Protein AF-0000000077111422 (afdb_homodimer)

Sequence (226 aa):
MAIEGDAATVPLSAGLRLNGLNHIAELRAKVFGLNIDSELDRFISDMRDQRDINHEQNKRALAAIFFMAKIPAERHSVNVSELTTDEKRELIKAMNHFRTVVSLFPNRLAMPNMAIEGDAATVPLSAGLRLNGLNHIAELRAKVFGLNIDSELDRFISDMRDQRDINHEQNKRALAAIFFMAKIPAERHSVNVSELTTDEKRELIKAMNHFRTVVSLFPNRLAMPN

Organism: Salmonella typhi (NCBI:txid90370)

pLDDT: mean 90.01, std 17.63, range [22.75, 98.62]

Structure (mmCIF, N/CA/C/O backbone):
data_AF-0000000077111422-model_v1
#
loop_
_entity.id
_entity.type
_entity.pdbx_description
1 polymer 'DUF5347 domain-containing protein'
#
loop_
_atom_site.group_PDB
_atom_site.id
_atom_site.type_symbol
_atom_site.label_atom_id
_atom_site.label_alt_id
_atom_site.label_comp_id
_atom_site.label_asym_id
_atom_site.label_entity_id
_atom_site.label_seq_id
_atom_site.pdbx_PDB_ins_code
_atom_site.Cartn_x
_atom_site.Cartn_y
_atom_site.Cartn_z
_atom_site.occupancy
_atom_site.B_iso_or_equiv
_atom_site.auth_seq_id
_atom_site.auth_comp_id
_atom_site.auth_asym_id
_atom_site.auth_atom_id
_atom_site.pdbx_PDB_model_num
ATOM 1 N N . MET A 1 1 ? -33.094 -18.297 29.812 1 22.83 1 MET A N 1
ATOM 2 C CA . MET A 1 1 ? -32.469 -18.531 28.516 1 22.83 1 MET A CA 1
ATOM 3 C C . MET A 1 1 ? -31.828 -17.266 27.969 1 22.83 1 MET A C 1
ATOM 5 O O . MET A 1 1 ? -32.531 -16.312 27.609 1 22.83 1 MET A O 1
ATOM 9 N N . ALA A 1 2 ? -30.672 -16.766 28.469 1 35.34 2 ALA A N 1
ATOM 10 C CA . ALA A 1 2 ? -29.969 -15.539 28.109 1 35.34 2 ALA A CA 1
ATOM 11 C C . ALA A 1 2 ? -29.656 -15.5 26.609 1 35.34 2 ALA A C 1
ATOM 13 O O . ALA A 1 2 ? -29.297 -16.516 26.016 1 35.34 2 ALA A O 1
ATOM 14 N N . ILE A 1 3 ? -30.312 -14.68 25.703 1 33.47 3 ILE A N 1
ATOM 15 C CA . ILE A 1 3 ? -30.109 -14.461 24.266 1 33.47 3 ILE A CA 1
ATOM 16 C C . ILE A 1 3 ? -28.641 -14.219 23.984 1 33.47 3 ILE A C 1
ATOM 18 O O . ILE A 1 3 ? -28.047 -13.258 24.484 1 33.47 3 ILE A O 1
ATOM 22 N N . GLU A 1 4 ? -27.781 -15.125 24.109 1 33.66 4 GLU A N 1
ATOM 23 C CA . GLU A 1 4 ? -26.406 -15.023 23.656 1 33.66 4 GLU A CA 1
ATOM 24 C C . GLU A 1 4 ? -26.328 -14.5 22.219 1 33.66 4 GLU A C 1
ATOM 26 O O . GLU A 1 4 ? -26.578 -15.25 21.266 1 33.66 4 GLU A O 1
ATOM 31 N N . GLY A 1 5 ? -26.906 -13.344 21.922 1 35.06 5 GLY A N 1
ATOM 32 C CA . GLY A 1 5 ? -26.672 -12.766 20.609 1 35.06 5 GLY A CA 1
ATOM 33 C C . GLY A 1 5 ? -25.219 -12.773 20.219 1 35.06 5 GLY A C 1
ATOM 34 O O . GLY A 1 5 ? -24.391 -12.125 20.859 1 35.06 5 GLY A O 1
ATOM 35 N N . ASP A 1 6 ? -24.656 -13.797 19.859 1 34.31 6 ASP A N 1
ATOM 36 C CA . ASP A 1 6 ? -23.344 -13.805 19.25 1 34.31 6 ASP A CA 1
ATOM 37 C C . ASP A 1 6 ? -23.188 -12.672 18.234 1 34.31 6 ASP A C 1
ATOM 39 O O . ASP A 1 6 ? -23.797 -12.711 17.156 1 34.31 6 ASP A O 1
ATOM 43 N N . ALA A 1 7 ? -23.328 -11.414 18.625 1 37.34 7 ALA A N 1
ATOM 44 C CA . ALA A 1 7 ? -23.016 -10.352 17.672 1 37.34 7 ALA A CA 1
ATOM 45 C C . ALA A 1 7 ? -21.781 -10.703 16.844 1 37.34 7 ALA A C 1
ATOM 47 O O . ALA A 1 7 ? -20.656 -10.719 17.375 1 37.34 7 ALA A O 1
ATOM 48 N N . ALA A 1 8 ? -21.812 -11.688 15.914 1 41.41 8 ALA A N 1
ATOM 49 C CA . ALA A 1 8 ? -20.781 -11.914 14.898 1 41.41 8 ALA A CA 1
ATOM 50 C C . ALA A 1 8 ? -20.219 -10.586 14.391 1 41.41 8 ALA A C 1
ATOM 52 O O . ALA A 1 8 ? -20.938 -9.773 13.82 1 41.41 8 ALA A O 1
ATOM 53 N N . THR A 1 9 ? -19.422 -9.836 14.984 1 43.75 9 THR A N 1
ATOM 54 C CA . THR A 1 9 ? -18.734 -8.664 14.445 1 43.75 9 THR A CA 1
ATOM 55 C C . THR A 1 9 ? -18.391 -8.867 12.977 1 43.75 9 THR A C 1
ATOM 57 O O . THR A 1 9 ? -17.531 -9.695 12.641 1 43.75 9 THR A O 1
ATOM 60 N N . VAL A 1 10 ? -19.328 -8.977 12.164 1 47.94 10 VAL A N 1
ATOM 61 C CA . VAL A 1 10 ? -19.094 -9.039 10.727 1 47.94 10 VAL A CA 1
ATOM 62 C C . VAL A 1 10 ? -18.016 -8.031 10.336 1 47.94 10 VAL A C 1
ATOM 64 O O . VAL A 1 10 ? -18.156 -6.828 10.586 1 47.94 10 VAL A O 1
ATOM 67 N N . PRO A 1 11 ? -16.812 -8.578 10.07 1 56.09 11 PRO A N 1
ATOM 68 C CA . PRO A 1 11 ? -15.766 -7.645 9.656 1 56.09 11 PRO A CA 1
ATOM 69 C C . PRO A 1 11 ? -16.25 -6.641 8.609 1 56.09 11 PRO A C 1
ATOM 71 O O . PRO A 1 11 ? -17 -7.004 7.703 1 56.09 11 PRO A O 1
ATOM 74 N N . LEU A 1 12 ? -16.297 -5.348 8.961 1 69.69 12 LEU A N 1
ATOM 75 C CA . LEU A 1 12 ? -16.641 -4.293 8.008 1 69.69 12 LEU A CA 1
ATOM 76 C C . LEU A 1 12 ? -15.922 -4.508 6.68 1 69.69 12 LEU A C 1
ATOM 78 O O . LEU A 1 12 ? -14.766 -4.93 6.656 1 69.69 12 LEU A O 1
ATOM 82 N N . SER A 1 13 ? -16.703 -4.426 5.652 1 87.12 13 SER A N 1
ATOM 83 C CA . SER A 1 13 ? -16.109 -4.508 4.328 1 87.12 13 SER A CA 1
ATOM 84 C C . SER A 1 13 ? -14.953 -3.518 4.188 1 87.12 13 SER A C 1
ATOM 86 O O . SER A 1 13 ? -14.844 -2.566 4.965 1 87.12 13 SER A O 1
ATOM 88 N N . ALA A 1 14 ? -14.023 -3.828 3.373 1 88.25 14 ALA A N 1
ATOM 89 C CA . ALA A 1 14 ? -12.875 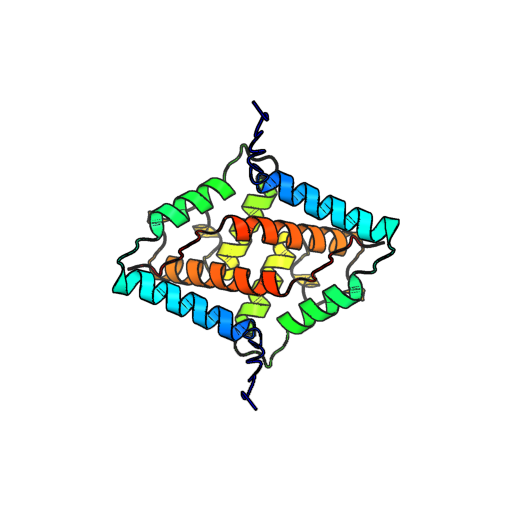-2.965 3.123 1 88.25 14 ALA A CA 1
ATOM 90 C C . ALA A 1 14 ? -13.312 -1.537 2.811 1 88.25 14 ALA A C 1
ATOM 92 O O . ALA A 1 14 ? -12.688 -0.576 3.262 1 88.25 14 ALA A O 1
ATOM 93 N N . GLY A 1 15 ? -14.422 -1.366 2.062 1 89.44 15 GLY A N 1
ATOM 94 C CA . GLY A 1 15 ? -14.945 -0.047 1.744 1 89.44 15 GLY A CA 1
ATOM 95 C C . GLY A 1 15 ? -15.445 0.704 2.963 1 89.44 15 GLY A C 1
ATOM 96 O O . GLY A 1 15 ? -15.211 1.907 3.096 1 89.44 15 GLY A O 1
ATOM 97 N N . LEU A 1 16 ? -16.188 0.053 3.852 1 92.19 16 LEU A N 1
ATOM 98 C CA . LEU A 1 16 ? -16.688 0.667 5.074 1 92.19 16 LEU A CA 1
ATOM 99 C C . LEU A 1 16 ? -15.547 1.045 6.008 1 92.19 16 LEU A C 1
ATOM 101 O O . LEU A 1 16 ? -15.578 2.105 6.637 1 92.19 16 LEU A O 1
ATOM 105 N N . ARG A 1 17 ? -14.586 0.209 6.062 1 94.5 17 ARG A N 1
ATOM 106 C CA . ARG A 1 17 ? -13.414 0.516 6.875 1 94.5 17 ARG A CA 1
ATOM 107 C C . ARG A 1 17 ? -12.703 1.766 6.367 1 94.5 17 ARG A C 1
ATOM 109 O O . ARG A 1 17 ? -12.281 2.613 7.156 1 94.5 17 ARG A O 1
ATOM 116 N N . LEU A 1 18 ? -12.562 1.875 5.031 1 96.25 18 LEU A N 1
ATOM 117 C CA . LEU A 1 18 ? -11.93 3.047 4.438 1 96.25 18 LEU A CA 1
ATOM 118 C C . LEU A 1 18 ? -12.672 4.32 4.82 1 96.25 18 LEU A C 1
ATOM 120 O O . LEU A 1 18 ? -12.055 5.301 5.242 1 96.25 18 LEU A O 1
ATOM 124 N N . ASN A 1 19 ? -14.008 4.305 4.652 1 95.31 19 ASN A N 1
ATOM 125 C CA . ASN A 1 19 ? -14.812 5.461 5.039 1 95.31 19 ASN A CA 1
ATOM 126 C C . ASN A 1 19 ? -14.625 5.801 6.516 1 95.31 19 ASN A C 1
ATOM 128 O O . ASN A 1 19 ? -14.531 6.973 6.883 1 95.31 19 ASN A O 1
ATOM 132 N N . GLY A 1 20 ? -14.648 4.781 7.262 1 96.75 20 GLY A N 1
ATOM 133 C CA . GLY A 1 20 ? -14.422 4.973 8.688 1 96.75 20 GLY A CA 1
ATOM 134 C C . GLY A 1 20 ? -13.078 5.602 8.992 1 96.75 20 GLY A C 1
ATOM 135 O O . GLY A 1 20 ? -12.992 6.539 9.789 1 96.75 20 GLY A O 1
ATOM 136 N N . LEU A 1 21 ? -12.016 5.184 8.391 1 97.38 21 LEU A N 1
ATOM 137 C CA . LEU A 1 21 ? -10.672 5.695 8.617 1 97.38 21 LEU A CA 1
ATOM 138 C C . LEU A 1 21 ? -10.57 7.164 8.211 1 97.38 21 LEU A C 1
ATOM 140 O O . LEU A 1 21 ? -9.977 7.973 8.93 1 97.38 21 LEU A O 1
ATOM 144 N N . ASN A 1 22 ? -11.156 7.457 7.086 1 97.12 22 ASN A N 1
ATOM 145 C CA . ASN A 1 22 ? -11.148 8.844 6.645 1 97.12 22 ASN A CA 1
ATOM 146 C C . ASN A 1 22 ? -11.953 9.734 7.586 1 97.12 22 ASN A C 1
ATOM 148 O O . ASN A 1 22 ? -11.555 10.867 7.867 1 97.12 22 ASN A O 1
ATOM 152 N N . HIS A 1 23 ? -13.102 9.234 8.047 1 97.44 23 HIS A N 1
ATOM 153 C CA . HIS A 1 23 ? -13.906 9.992 9 1 97.44 23 HIS A CA 1
ATOM 154 C C . HIS A 1 23 ? -13.156 10.211 10.312 1 97.44 23 HIS A C 1
ATOM 156 O O . HIS A 1 23 ? -13.18 11.312 10.867 1 97.44 23 HIS A O 1
ATOM 162 N N . ILE A 1 24 ? -12.477 9.219 10.82 1 97.56 24 ILE A N 1
ATOM 163 C CA . ILE A 1 24 ? -11.672 9.336 12.039 1 97.56 24 ILE A CA 1
ATOM 164 C C . ILE A 1 24 ? -10.57 10.375 11.828 1 97.56 24 ILE A C 1
ATOM 166 O O . ILE A 1 24 ? -10.312 11.195 12.711 1 97.56 24 ILE A O 1
ATOM 170 N N . ALA A 1 25 ? -9.938 10.367 10.711 1 97.69 25 ALA A N 1
ATOM 171 C CA . ALA A 1 25 ? -8.906 11.352 10.414 1 97.69 25 ALA A CA 1
ATOM 172 C C . ALA A 1 25 ? -9.469 12.766 10.453 1 97.69 25 ALA A C 1
ATOM 174 O O . ALA A 1 25 ? -8.805 13.695 10.922 1 97.69 25 ALA A O 1
ATOM 175 N N . GLU A 1 26 ? -10.695 12.945 9.945 1 96.94 26 GLU A N 1
ATOM 176 C CA . GLU A 1 26 ? -11.359 14.242 9.992 1 96.94 26 GLU A CA 1
ATOM 177 C C . GLU A 1 26 ? -11.617 14.672 11.438 1 96.94 26 GLU A C 1
ATOM 179 O O . GLU A 1 26 ? -11.359 15.82 11.805 1 96.94 26 GLU A O 1
ATOM 184 N N . LEU A 1 27 ? -12.125 13.758 12.25 1 96.25 27 LEU A N 1
ATOM 185 C CA . LEU A 1 27 ? -12.438 14.062 13.641 1 96.25 27 LEU A CA 1
ATOM 186 C C . LEU A 1 27 ? -11.172 14.414 14.414 1 96.25 27 LEU A C 1
ATOM 188 O O . LEU A 1 27 ? -11.172 15.344 15.227 1 96.25 27 LEU A O 1
ATOM 192 N N . ARG A 1 28 ? -10.141 13.648 14.148 1 96.19 28 ARG A N 1
ATOM 193 C CA . ARG A 1 28 ? -8.875 13.914 14.828 1 96.19 28 ARG A CA 1
ATOM 194 C C . ARG A 1 28 ? -8.391 15.336 14.57 1 96.19 28 ARG A C 1
ATOM 196 O O . ARG A 1 28 ? -7.879 16 15.469 1 96.19 28 ARG A O 1
ATOM 203 N N . ALA A 1 29 ? -8.492 15.758 13.336 1 94.88 29 ALA A N 1
ATOM 204 C CA . ALA A 1 29 ? -8.102 17.125 12.977 1 94.88 29 ALA A CA 1
ATOM 205 C C . ALA A 1 29 ? -9.039 18.141 13.609 1 94.88 29 ALA A C 1
ATOM 207 O O . ALA A 1 29 ? -8.586 19.094 14.258 1 94.88 29 ALA A O 1
ATOM 208 N N . LYS A 1 30 ? -10.328 17.969 13.484 1 94.19 30 LYS A N 1
ATOM 209 C CA . LYS A 1 30 ? -11.328 18.969 13.852 1 94.19 30 LYS A CA 1
ATOM 210 C C . LYS A 1 30 ? -11.508 19.047 15.359 1 94.19 30 LYS A C 1
ATOM 212 O O . LYS A 1 30 ? -11.648 20.125 15.922 1 94.19 30 LYS A O 1
ATOM 217 N N . VAL A 1 31 ? -11.492 17.938 15.984 1 93.62 31 VAL A N 1
ATOM 218 C CA . VAL A 1 31 ? -11.867 17.875 17.391 1 93.62 31 VAL A CA 1
ATOM 219 C C . VAL A 1 31 ? -10.617 17.906 18.266 1 93.62 31 VAL A C 1
ATOM 221 O O . VAL A 1 31 ? -10.602 18.578 19.312 1 93.62 31 VAL A O 1
ATOM 224 N N . PHE A 1 32 ? -9.516 17.281 17.828 1 91.62 32 PHE A N 1
ATOM 225 C CA . PHE A 1 32 ? -8.328 17.188 18.672 1 91.62 32 PHE A CA 1
ATOM 226 C C . PHE A 1 32 ? -7.242 18.141 18.172 1 91.62 32 PHE A C 1
ATOM 228 O O . PHE A 1 32 ? -6.207 18.312 18.828 1 91.62 32 PHE A O 1
ATOM 235 N N . GLY A 1 33 ? -7.398 18.75 17.078 1 88.19 33 GLY A N 1
ATOM 236 C CA . GLY A 1 33 ? -6.441 19.703 16.547 1 88.19 33 GLY A CA 1
ATOM 237 C C . GLY A 1 33 ? -5.105 19.078 16.188 1 88.19 33 GLY A C 1
ATOM 238 O O . GLY A 1 33 ? -4.059 19.719 16.312 1 88.19 33 GLY A O 1
ATOM 239 N N . LEU A 1 34 ? -5.137 17.859 15.781 1 89.12 34 LEU A N 1
ATOM 240 C CA . LEU A 1 34 ? -3.898 17.156 15.453 1 89.12 34 LEU A CA 1
ATOM 241 C C . LEU A 1 34 ? -3.346 17.641 14.117 1 89.12 34 LEU A C 1
ATOM 243 O O . LEU A 1 34 ? -4.086 17.734 13.133 1 89.12 34 LEU A O 1
ATOM 247 N N . ASN A 1 35 ? -2.074 18.016 14.18 1 91.19 35 ASN A N 1
ATOM 248 C CA . ASN A 1 35 ? -1.36 18.359 12.953 1 91.19 35 ASN A CA 1
ATOM 249 C C . ASN A 1 35 ? -0.538 17.188 12.438 1 91.19 35 ASN A C 1
ATOM 251 O O . ASN A 1 35 ? 0.381 16.719 13.117 1 91.19 35 ASN A O 1
ATOM 255 N N . ILE A 1 36 ? -0.833 16.812 11.258 1 94.69 36 ILE A N 1
ATOM 256 C CA . ILE A 1 36 ? -0.303 15.555 10.727 1 94.69 36 ILE A CA 1
ATOM 257 C C . ILE A 1 36 ? 1.057 15.805 10.078 1 94.69 36 ILE A C 1
ATOM 259 O O . ILE A 1 36 ? 1.789 14.859 9.773 1 94.69 36 ILE A O 1
ATOM 263 N N . ASP A 1 37 ? 1.535 17.047 9.906 1 95.31 37 ASP A N 1
ATOM 264 C CA . ASP A 1 37 ? 2.678 17.375 9.062 1 95.31 37 ASP A CA 1
ATOM 265 C C . ASP A 1 37 ? 3.949 16.688 9.57 1 95.31 37 ASP A C 1
ATOM 267 O O . ASP A 1 37 ? 4.715 16.141 8.781 1 95.31 37 ASP A O 1
ATOM 271 N N . SER A 1 38 ? 4.125 16.781 10.859 1 95.31 38 SER A N 1
ATOM 272 C CA . SER A 1 38 ? 5.352 16.219 11.414 1 95.31 38 SER A CA 1
ATOM 273 C C . SER A 1 38 ? 5.402 14.703 11.211 1 95.31 38 SER A C 1
ATOM 275 O O . SER A 1 38 ? 6.461 14.148 10.914 1 95.31 38 SER A O 1
ATOM 277 N N . GLU A 1 39 ? 4.281 14.055 11.359 1 95.88 39 GLU A N 1
ATOM 278 C CA . GLU A 1 39 ? 4.223 12.609 11.164 1 95.88 39 GLU A CA 1
ATOM 279 C C . GLU A 1 39 ? 4.43 12.234 9.703 1 95.88 39 GLU A C 1
ATOM 281 O O . GLU A 1 39 ? 5.109 11.258 9.391 1 95.88 39 GLU A O 1
ATOM 286 N N . LEU A 1 40 ? 3.855 13.008 8.781 1 97.62 40 LEU A N 1
ATOM 287 C CA . LEU A 1 40 ? 4.086 12.781 7.359 1 97.62 40 LEU A CA 1
ATOM 288 C C . LEU A 1 40 ? 5.555 12.984 7.008 1 97.62 40 LEU A C 1
ATOM 290 O O . LEU A 1 40 ? 6.125 12.203 6.242 1 97.62 40 LEU A O 1
ATOM 294 N N . ASP A 1 41 ? 6.141 14.016 7.617 1 97.12 41 ASP A N 1
ATOM 295 C CA . ASP A 1 41 ? 7.551 14.289 7.375 1 97.12 41 ASP A CA 1
ATOM 296 C C . ASP A 1 41 ? 8.422 13.109 7.805 1 97.12 41 ASP A C 1
ATOM 298 O O . ASP A 1 41 ? 9.352 12.727 7.094 1 97.12 41 ASP A O 1
ATOM 302 N N . ARG A 1 42 ? 8.148 12.633 8.969 1 96.69 42 ARG A N 1
ATOM 303 C CA . ARG A 1 42 ? 8.93 11.508 9.477 1 96.69 42 ARG A CA 1
ATOM 304 C C . ARG A 1 42 ? 8.789 10.297 8.57 1 96.69 42 ARG A C 1
ATOM 306 O O . ARG A 1 42 ? 9.789 9.656 8.219 1 96.69 42 ARG A O 1
ATOM 313 N N . PHE A 1 43 ? 7.594 9.969 8.203 1 97.81 43 PHE A N 1
ATOM 314 C CA . PHE A 1 43 ? 7.352 8.828 7.324 1 97.81 43 PHE A CA 1
ATOM 315 C C . PHE A 1 43 ? 8.109 8.992 6.012 1 97.81 43 PHE A C 1
ATOM 317 O O . PHE A 1 43 ? 8.812 8.078 5.578 1 97.81 43 PHE A O 1
ATOM 324 N N . ILE A 1 44 ? 7.918 10.141 5.359 1 97.75 44 ILE A N 1
ATOM 325 C CA . ILE A 1 44 ? 8.523 10.383 4.055 1 97.75 44 ILE A CA 1
ATOM 326 C C . ILE A 1 44 ? 10.047 10.352 4.184 1 97.75 44 ILE A C 1
ATOM 328 O O . ILE A 1 44 ? 10.734 9.781 3.33 1 97.75 44 ILE A O 1
ATOM 332 N N . SER A 1 45 ? 10.547 10.914 5.293 1 96.62 45 SER A N 1
ATOM 333 C CA . SER A 1 45 ? 11.984 10.875 5.531 1 96.62 45 SER A CA 1
ATOM 334 C C . SER A 1 45 ? 12.484 9.438 5.668 1 96.62 45 SER A C 1
ATOM 336 O O . SER A 1 45 ? 13.531 9.086 5.125 1 96.62 45 SER A O 1
ATOM 338 N N . ASP A 1 46 ? 11.75 8.602 6.414 1 95.44 46 ASP A N 1
ATOM 339 C CA . ASP A 1 46 ? 12.102 7.191 6.555 1 95.44 46 ASP A CA 1
ATOM 340 C C . ASP A 1 46 ? 12.125 6.492 5.199 1 95.44 46 ASP A C 1
ATOM 342 O O . ASP A 1 46 ? 13.039 5.715 4.91 1 95.44 46 ASP A O 1
ATOM 346 N N . MET A 1 47 ? 11.148 6.828 4.359 1 96.81 47 MET A N 1
ATOM 347 C CA . MET A 1 47 ? 11.031 6.195 3.049 1 96.81 47 MET A CA 1
ATOM 348 C C . MET A 1 47 ? 12.172 6.629 2.133 1 96.81 47 MET A C 1
ATOM 350 O O . MET A 1 47 ? 12.594 5.871 1.253 1 96.81 47 MET A O 1
ATOM 354 N N . ARG A 1 48 ? 12.68 7.805 2.387 1 97.06 48 ARG A N 1
ATOM 355 C CA . ARG A 1 48 ? 13.703 8.367 1.509 1 97.06 48 ARG A CA 1
ATOM 356 C C . ARG A 1 48 ? 15.102 8.141 2.072 1 97.06 48 ARG A C 1
ATOM 358 O O . ARG A 1 48 ? 16.094 8.555 1.474 1 97.06 48 ARG A O 1
ATOM 365 N N . ASP A 1 49 ? 15.133 7.48 3.246 1 96.31 49 ASP A N 1
ATOM 366 C CA . ASP A 1 49 ? 16.422 7.301 3.904 1 96.31 49 ASP A CA 1
ATOM 367 C C . ASP A 1 49 ? 17.375 6.469 3.041 1 96.31 49 ASP A C 1
ATOM 369 O O . ASP A 1 49 ? 17.141 5.273 2.84 1 96.31 49 ASP A O 1
ATOM 373 N N . GLN A 1 50 ? 18.484 6.965 2.592 1 95.81 50 GLN A N 1
ATOM 374 C CA . GLN A 1 50 ? 19.422 6.332 1.675 1 95.81 50 GLN A CA 1
ATOM 375 C C . GLN A 1 50 ? 20.234 5.242 2.379 1 95.81 50 GLN A C 1
ATOM 377 O O . GLN A 1 50 ? 20.875 4.418 1.725 1 95.81 50 GLN A O 1
ATOM 382 N N . ARG A 1 51 ? 20.219 5.25 3.699 1 95.62 51 ARG A N 1
ATOM 383 C CA . ARG A 1 51 ? 21 4.273 4.457 1 95.62 51 ARG A CA 1
ATOM 384 C C . ARG A 1 51 ? 20.25 2.951 4.578 1 95.62 51 ARG A C 1
ATOM 386 O O . ARG A 1 51 ? 20.844 1.931 4.945 1 95.62 51 ARG A O 1
ATOM 393 N N . ASP A 1 52 ? 18.984 2.998 4.359 1 93.88 52 ASP A N 1
ATOM 394 C CA . ASP A 1 52 ? 18.188 1.777 4.402 1 93.88 52 ASP A CA 1
ATOM 395 C C . ASP A 1 52 ? 18.562 0.84 3.254 1 93.88 52 ASP A C 1
ATOM 397 O O . ASP A 1 52 ? 18.719 1.277 2.111 1 93.88 52 ASP A O 1
ATOM 401 N N . ILE A 1 53 ? 18.719 -0.44 3.553 1 93.06 53 ILE A N 1
ATOM 402 C CA . ILE A 1 53 ? 19.094 -1.44 2.559 1 93.06 53 ILE A CA 1
ATOM 403 C C . ILE A 1 53 ? 18.016 -1.522 1.478 1 93.06 53 ILE A C 1
ATOM 405 O O . ILE A 1 53 ? 18.312 -1.871 0.331 1 93.06 53 ILE A O 1
ATOM 409 N N . ASN A 1 54 ? 16.734 -1.147 1.828 1 95.06 54 ASN A N 1
ATOM 410 C CA . ASN A 1 54 ? 15.625 -1.195 0.885 1 95.06 54 ASN A CA 1
ATOM 411 C C . ASN A 1 54 ? 15.297 0.189 0.335 1 95.06 54 ASN A C 1
ATOM 413 O O . ASN A 1 54 ? 14.156 0.453 -0.052 1 95.06 54 ASN A O 1
ATOM 417 N N . HIS A 1 55 ? 16.281 1.092 0.311 1 95.31 55 HIS A N 1
ATOM 418 C CA . HIS A 1 55 ? 16.062 2.492 -0.038 1 95.31 55 HIS A CA 1
ATOM 419 C C . HIS A 1 55 ? 15.43 2.623 -1.415 1 95.31 55 HIS A C 1
ATOM 421 O O . HIS A 1 55 ? 14.508 3.426 -1.603 1 95.31 55 HIS A O 1
ATOM 427 N N . GLU A 1 56 ? 15.875 1.854 -2.377 1 95.12 56 GLU A N 1
ATOM 428 C CA . GLU A 1 56 ? 15.344 1.971 -3.732 1 95.12 56 GLU A CA 1
ATOM 429 C C . GLU A 1 56 ? 13.875 1.541 -3.791 1 95.12 56 GLU A C 1
ATOM 431 O O . GLU A 1 56 ? 13.055 2.217 -4.406 1 95.12 56 GLU A O 1
ATOM 436 N N . GLN A 1 57 ? 13.562 0.44 -3.113 1 95.62 57 GLN A N 1
ATOM 437 C CA . GLN A 1 57 ? 12.188 -0.033 -3.068 1 95.62 57 GLN A CA 1
ATOM 438 C C . GLN A 1 57 ? 11.305 0.922 -2.271 1 95.62 57 GLN A C 1
ATOM 440 O O . GLN A 1 57 ? 10.133 1.126 -2.611 1 95.62 57 GLN A O 1
ATOM 445 N N . ASN A 1 58 ? 11.906 1.49 -1.231 1 97 58 ASN A N 1
ATOM 446 C CA . ASN A 1 58 ? 11.164 2.473 -0.447 1 97 58 ASN A CA 1
ATOM 447 C C . ASN A 1 58 ? 10.805 3.695 -1.282 1 97 58 ASN A C 1
ATOM 449 O O . ASN A 1 58 ? 9.688 4.215 -1.177 1 97 58 ASN A O 1
ATOM 453 N N . LYS A 1 59 ? 11.727 4.105 -2 1 96.31 59 LYS A N 1
ATOM 454 C CA . LYS A 1 59 ? 11.484 5.254 -2.869 1 96.31 59 LYS A CA 1
ATOM 455 C C . LYS A 1 59 ? 10.383 4.953 -3.883 1 96.31 59 LYS A C 1
ATOM 457 O O . LYS A 1 59 ? 9.523 5.793 -4.141 1 96.31 59 LYS A O 1
ATOM 462 N N . ARG A 1 60 ? 10.469 3.826 -4.434 1 96 60 ARG A N 1
ATOM 463 C CA . ARG A 1 60 ? 9.445 3.42 -5.391 1 96 60 ARG A CA 1
ATOM 464 C C . ARG A 1 60 ? 8.086 3.301 -4.719 1 96 60 ARG A C 1
ATOM 466 O O . ARG A 1 60 ? 7.062 3.686 -5.297 1 96 60 ARG A O 1
ATOM 473 N N . ALA A 1 61 ? 8.039 2.766 -3.514 1 98.12 61 ALA A N 1
ATOM 474 C CA . ALA A 1 61 ? 6.797 2.672 -2.754 1 98.12 61 ALA A CA 1
ATOM 475 C C . ALA A 1 61 ? 6.223 4.055 -2.473 1 98.12 61 ALA A C 1
ATOM 477 O O . ALA A 1 61 ? 5.016 4.27 -2.594 1 98.12 61 ALA A O 1
ATOM 478 N N . LEU A 1 62 ? 7.094 4.957 -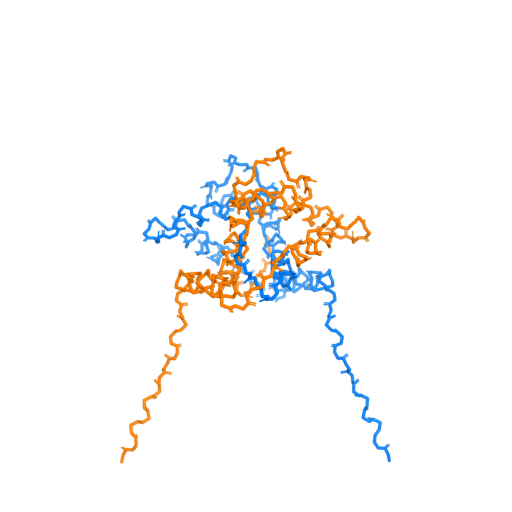2.08 1 98.12 62 LEU A N 1
ATOM 479 C CA . LEU A 1 62 ? 6.656 6.328 -1.837 1 98.12 62 LEU A CA 1
ATOM 480 C C . LEU A 1 62 ? 6.07 6.941 -3.102 1 98.12 62 LEU A C 1
ATOM 482 O O . LEU A 1 62 ? 5.027 7.598 -3.053 1 98.12 62 LEU A O 1
ATOM 486 N N . ALA A 1 63 ? 6.719 6.719 -4.223 1 97.56 63 ALA A N 1
ATOM 487 C CA . ALA A 1 63 ? 6.207 7.215 -5.496 1 97.56 63 ALA A CA 1
ATOM 488 C C . ALA A 1 63 ? 4.832 6.629 -5.801 1 97.56 63 ALA A C 1
ATOM 490 O O . ALA A 1 63 ? 3.947 7.328 -6.297 1 97.56 63 ALA A O 1
ATOM 491 N N . ALA A 1 64 ? 4.613 5.379 -5.516 1 97.62 64 ALA A N 1
ATOM 492 C CA . ALA A 1 64 ? 3.322 4.723 -5.707 1 97.62 64 ALA A CA 1
ATOM 493 C C . ALA A 1 64 ? 2.25 5.355 -4.824 1 97.62 64 ALA A C 1
ATOM 495 O O . ALA A 1 64 ? 1.11 5.539 -5.258 1 97.62 64 ALA A O 1
ATOM 496 N N . ILE A 1 65 ? 2.602 5.691 -3.605 1 98.25 65 ILE A N 1
ATOM 497 C CA . ILE A 1 65 ? 1.665 6.328 -2.688 1 98.25 65 ILE A CA 1
ATOM 498 C C . ILE A 1 65 ? 1.292 7.715 -3.209 1 98.25 65 ILE A C 1
ATOM 500 O O . ILE A 1 65 ? 0.117 8.086 -3.213 1 98.25 65 ILE A O 1
ATOM 504 N N . PHE A 1 66 ? 2.283 8.484 -3.682 1 98.06 66 PHE A N 1
ATOM 505 C CA . PHE A 1 66 ? 2.016 9.789 -4.266 1 98.06 66 PHE A CA 1
ATOM 506 C C . PHE A 1 66 ? 1.152 9.656 -5.516 1 98.06 66 PHE A C 1
ATOM 508 O O . PHE A 1 66 ? 0.262 10.477 -5.75 1 98.06 66 PHE A O 1
ATOM 515 N N . PHE A 1 67 ? 1.425 8.664 -6.277 1 96.56 67 PHE A N 1
ATOM 516 C CA . PHE A 1 67 ? 0.609 8.391 -7.453 1 96.56 67 PHE A CA 1
ATOM 517 C C . PHE A 1 67 ? -0.842 8.141 -7.059 1 96.56 67 PHE A C 1
ATOM 519 O O . PHE A 1 67 ? -1.759 8.719 -7.648 1 96.56 67 PHE A O 1
ATOM 526 N N . MET A 1 68 ? -1.044 7.383 -6.098 1 96.44 68 MET A N 1
ATOM 527 C CA . MET A 1 68 ? -2.385 7.102 -5.59 1 96.44 68 MET A CA 1
ATOM 528 C C . MET A 1 68 ? -3.066 8.383 -5.117 1 96.44 68 MET A C 1
ATOM 530 O O . MET A 1 68 ? -4.285 8.523 -5.234 1 96.44 68 MET A O 1
ATOM 534 N N . ALA A 1 69 ? -2.262 9.242 -4.574 1 97.69 69 ALA A N 1
ATOM 535 C CA . ALA A 1 69 ? -2.768 10.5 -4.039 1 97.69 69 ALA A CA 1
ATOM 536 C C . ALA A 1 69 ? -2.953 11.531 -5.148 1 97.69 69 ALA A C 1
ATOM 538 O O . ALA A 1 69 ? -3.305 12.688 -4.883 1 97.69 69 ALA A O 1
ATOM 539 N N . LYS A 1 70 ? -2.658 11.18 -6.359 1 96.38 70 LYS A N 1
ATOM 540 C CA . LYS A 1 70 ? -2.779 12.055 -7.527 1 96.38 70 LYS A CA 1
ATOM 541 C C . LYS A 1 70 ? -1.867 13.273 -7.402 1 96.38 70 LYS A C 1
ATOM 543 O O . LYS A 1 70 ? -2.223 14.367 -7.84 1 96.38 70 LYS A O 1
ATOM 548 N N . ILE A 1 71 ? -0.821 13.047 -6.707 1 97.69 71 ILE A N 1
ATOM 549 C CA . ILE A 1 71 ? 0.226 14.062 -6.695 1 97.69 71 ILE A CA 1
ATOM 550 C C . ILE A 1 71 ? 1.123 13.898 -7.922 1 97.69 71 ILE A C 1
ATOM 552 O O . ILE A 1 71 ? 1.668 12.812 -8.156 1 97.69 71 ILE A O 1
ATOM 556 N N . PRO A 1 72 ? 1.242 14.977 -8.703 1 96.81 72 PRO A N 1
ATOM 557 C CA . PRO A 1 72 ? 2.039 14.812 -9.922 1 96.81 72 PRO A CA 1
ATOM 558 C C . PRO A 1 72 ? 3.492 14.445 -9.633 1 96.81 72 PRO A C 1
ATOM 560 O O . PRO A 1 72 ? 4.043 14.852 -8.609 1 96.81 72 PRO A O 1
ATOM 563 N N . ALA A 1 73 ? 4.062 13.664 -10.57 1 95.62 73 ALA A N 1
ATOM 564 C CA . ALA A 1 73 ? 5.402 13.109 -10.398 1 95.62 73 ALA A CA 1
ATOM 565 C C . ALA A 1 73 ? 6.422 14.219 -10.125 1 95.62 73 ALA A C 1
ATOM 567 O O . ALA A 1 73 ? 7.367 14.023 -9.359 1 95.62 73 ALA A O 1
ATOM 568 N N . GLU A 1 74 ? 6.23 15.445 -10.711 1 96.69 74 GLU A N 1
ATOM 569 C CA . GLU A 1 74 ? 7.164 16.562 -10.57 1 96.69 74 GLU A CA 1
ATOM 570 C C . GLU A 1 74 ? 7.172 17.094 -9.141 1 96.69 74 GLU A C 1
ATOM 572 O O . GLU A 1 74 ? 8.07 17.844 -8.758 1 96.69 74 GLU A O 1
ATOM 577 N N . ARG A 1 75 ? 6.223 16.688 -8.359 1 96.88 75 ARG A N 1
ATOM 578 C CA . ARG A 1 75 ? 6.121 17.188 -6.996 1 96.88 75 ARG A CA 1
ATOM 579 C C . ARG A 1 75 ? 6.453 16.094 -5.984 1 96.88 75 ARG A C 1
ATOM 581 O O . ARG A 1 75 ? 6.352 16.312 -4.773 1 96.88 75 ARG A O 1
ATOM 588 N N . HIS A 1 76 ? 6.879 14.93 -6.398 1 96.88 76 HIS A N 1
ATOM 589 C CA . HIS A 1 76 ? 7.125 13.812 -5.484 1 96.88 76 HIS A CA 1
ATOM 590 C C . HIS A 1 76 ? 8.328 14.094 -4.594 1 96.88 76 HIS A C 1
ATOM 592 O O . HIS A 1 76 ? 8.5 13.445 -3.557 1 96.88 76 HIS A O 1
ATOM 598 N N . SER A 1 77 ? 9.156 15.078 -4.938 1 95.75 77 SER A N 1
ATOM 599 C CA . SER A 1 77 ? 10.391 15.312 -4.184 1 95.75 77 SER A CA 1
ATOM 600 C C . SER A 1 77 ? 10.234 16.484 -3.23 1 95.75 77 SER A C 1
ATOM 602 O O . SER A 1 77 ? 11.148 16.781 -2.451 1 95.75 77 SER A O 1
ATOM 604 N N . VAL A 1 78 ? 9.141 17.203 -3.295 1 95.75 78 VAL A N 1
ATOM 605 C CA . VAL A 1 78 ? 8.984 18.391 -2.475 1 95.75 78 VAL A CA 1
ATOM 606 C C . VAL A 1 78 ? 8.812 18 -1.011 1 95.75 78 VAL A C 1
ATOM 608 O O . VAL A 1 78 ? 8.461 16.859 -0.709 1 95.75 78 VAL A O 1
ATOM 611 N N . ASN A 1 79 ? 9.055 18.938 -0.139 1 96.12 79 ASN A N 1
ATOM 612 C CA . ASN A 1 79 ? 8.828 18.75 1.29 1 96.12 79 ASN A CA 1
ATOM 613 C C . ASN A 1 79 ? 7.34 18.766 1.626 1 96.12 79 ASN A C 1
ATOM 615 O O . ASN A 1 79 ? 6.543 19.375 0.902 1 96.12 79 ASN A O 1
ATOM 619 N N . VAL A 1 80 ? 7 18.141 2.752 1 96.5 80 VAL A N 1
ATOM 620 C CA . VAL A 1 80 ? 5.613 18.078 3.197 1 96.5 80 VAL A CA 1
ATOM 621 C C . VAL A 1 80 ? 5.062 19.5 3.34 1 96.5 80 VAL A C 1
ATOM 623 O O . VAL A 1 80 ? 3.904 19.766 3.002 1 96.5 80 VAL A O 1
ATOM 626 N N . SER A 1 81 ? 5.918 20.422 3.848 1 95.75 81 SER A N 1
ATOM 627 C CA . SER A 1 81 ? 5.504 21.797 4.066 1 95.75 81 SER A CA 1
ATOM 628 C C . SER A 1 81 ? 5.129 22.484 2.754 1 95.75 81 SER A C 1
ATOM 630 O O . SER A 1 81 ? 4.438 23.5 2.752 1 95.75 81 SER A O 1
ATOM 632 N N . GLU A 1 82 ? 5.586 21.969 1.641 1 97.12 82 GLU A N 1
ATOM 633 C CA . GLU A 1 82 ? 5.336 22.562 0.333 1 97.12 82 GLU A CA 1
ATOM 634 C C . GLU A 1 82 ? 4.105 21.953 -0.33 1 97.12 82 GLU A C 1
ATOM 636 O O . GLU A 1 82 ? 3.627 22.453 -1.35 1 97.12 82 GLU A O 1
ATOM 641 N N . LEU A 1 83 ? 3.611 20.844 0.199 1 97.19 83 LEU A N 1
ATOM 642 C CA . LEU A 1 83 ? 2.375 20.266 -0.319 1 97.19 83 LEU A CA 1
ATOM 643 C C . LEU A 1 83 ? 1.181 21.141 0.006 1 97.19 83 LEU A C 1
ATOM 645 O O . LEU A 1 83 ? 1.096 21.703 1.104 1 97.19 83 LEU A O 1
ATOM 649 N N . THR A 1 84 ? 0.317 21.312 -0.962 1 96.62 84 THR A N 1
ATOM 650 C CA . THR A 1 84 ? -0.921 22.031 -0.706 1 96.62 84 THR A CA 1
ATOM 651 C C . THR A 1 84 ? -1.816 21.266 0.256 1 96.62 84 THR A C 1
ATOM 653 O O . THR A 1 84 ? -1.609 20.062 0.477 1 96.62 84 THR A O 1
ATOM 656 N N . THR A 1 85 ? -2.816 21.906 0.848 1 96.44 85 THR A N 1
ATOM 657 C CA . THR A 1 85 ? -3.771 21.266 1.742 1 96.44 85 THR A CA 1
ATOM 658 C C . THR A 1 85 ? -4.496 20.125 1.031 1 96.44 85 THR A C 1
ATOM 660 O O . THR A 1 85 ? -4.699 19.062 1.609 1 96.44 85 THR A O 1
ATOM 663 N N . ASP A 1 86 ? -4.852 20.375 -0.221 1 97 86 ASP A N 1
ATOM 664 C CA . ASP A 1 86 ? -5.531 19.344 -1.001 1 97 86 ASP A CA 1
ATOM 665 C C . ASP A 1 86 ? -4.625 18.141 -1.228 1 97 86 ASP A C 1
ATOM 667 O O . ASP A 1 86 ? -5.07 17 -1.131 1 97 86 ASP A O 1
ATOM 671 N N . GLU A 1 87 ? -3.371 18.438 -1.561 1 98.19 87 GLU A N 1
ATOM 672 C CA . GLU A 1 87 ? -2.43 17.344 -1.775 1 98.19 87 GLU A CA 1
ATOM 673 C C . GLU A 1 87 ? -2.242 16.516 -0.506 1 98.19 87 GLU A C 1
ATOM 675 O O . GLU A 1 87 ? -2.193 15.281 -0.56 1 98.19 87 GLU A O 1
ATOM 680 N N . LYS A 1 88 ? -2.166 17.156 0.626 1 97.81 88 LYS A N 1
ATOM 681 C CA . LYS A 1 88 ? -2.029 16.453 1.894 1 97.81 88 LYS A CA 1
ATOM 682 C C . LYS A 1 88 ? -3.273 15.609 2.195 1 97.81 88 LYS A C 1
ATOM 684 O O . LYS A 1 88 ? -3.168 14.484 2.68 1 97.81 88 LYS A O 1
ATOM 689 N N . ARG A 1 89 ? -4.402 16.219 1.956 1 97.94 89 ARG A N 1
ATOM 690 C CA . ARG A 1 89 ? -5.66 15.5 2.162 1 97.94 89 ARG A CA 1
ATOM 691 C C . ARG A 1 89 ? -5.707 14.227 1.323 1 97.94 89 ARG A C 1
ATOM 693 O O . ARG A 1 89 ? -6.055 13.156 1.828 1 97.94 89 ARG A O 1
ATOM 700 N N . GLU A 1 90 ? -5.344 14.344 0.061 1 98 90 GLU A N 1
ATOM 701 C CA . GLU A 1 90 ? -5.359 13.188 -0.829 1 98 90 GLU A CA 1
ATOM 702 C C . GLU A 1 90 ? -4.301 12.172 -0.423 1 98 90 GLU A C 1
ATOM 704 O O . GLU A 1 90 ? -4.504 10.961 -0.577 1 98 90 GLU A O 1
ATOM 709 N N . LEU A 1 91 ? -3.172 12.68 0.112 1 98.5 91 LEU A N 1
ATOM 710 C CA . LEU A 1 91 ? -2.137 11.781 0.6 1 98.5 91 LEU A CA 1
ATOM 711 C C . LEU A 1 91 ? -2.648 10.945 1.771 1 98.5 91 LEU A C 1
ATOM 713 O O . LEU A 1 91 ? -2.467 9.727 1.798 1 98.5 91 LEU A O 1
ATOM 717 N N . ILE A 1 92 ? -3.318 11.523 2.68 1 98.56 92 ILE A N 1
ATOM 718 C CA . ILE A 1 92 ? -3.875 10.836 3.84 1 98.56 92 ILE A CA 1
ATOM 719 C C . ILE A 1 92 ? -4.914 9.82 3.385 1 98.56 92 ILE A C 1
ATOM 721 O O . ILE A 1 92 ? -4.926 8.68 3.857 1 98.56 92 ILE A O 1
ATOM 725 N N . LYS A 1 93 ? -5.762 10.18 2.496 1 98.12 93 LYS A N 1
ATOM 726 C CA . LYS A 1 93 ? -6.762 9.258 1.96 1 98.12 93 LYS A CA 1
ATOM 727 C C . LYS A 1 93 ? -6.102 8.07 1.269 1 98.12 93 LYS A C 1
ATOM 729 O O . LYS A 1 93 ? -6.578 6.941 1.376 1 98.12 93 LYS A O 1
ATOM 734 N N . ALA A 1 94 ? -5.039 8.359 0.485 1 98.38 94 ALA A N 1
ATOM 735 C CA . ALA A 1 94 ? -4.301 7.293 -0.183 1 98.38 94 ALA A CA 1
ATOM 736 C C . ALA A 1 94 ? -3.701 6.324 0.832 1 98.38 94 ALA A C 1
ATOM 738 O O . ALA A 1 94 ? -3.762 5.105 0.647 1 98.38 94 ALA A O 1
ATOM 739 N N . MET A 1 95 ? -3.158 6.895 1.891 1 98.62 95 MET A N 1
ATOM 740 C CA . MET A 1 95 ? -2.568 6.059 2.932 1 98.62 95 MET A CA 1
ATOM 741 C C . MET A 1 95 ? -3.631 5.191 3.602 1 98.62 95 MET A C 1
ATOM 743 O O . MET A 1 95 ? -3.436 3.99 3.787 1 98.62 95 MET A O 1
ATOM 747 N N . ASN A 1 96 ? -4.762 5.742 3.916 1 98.12 96 ASN A N 1
ATOM 748 C CA . ASN A 1 96 ? -5.855 4.961 4.484 1 98.12 96 ASN A CA 1
ATOM 749 C C . ASN A 1 96 ? -6.348 3.896 3.506 1 98.12 96 ASN A C 1
ATOM 751 O O . ASN A 1 96 ? -6.684 2.783 3.914 1 98.12 96 ASN A O 1
ATOM 755 N N . HIS A 1 97 ? -6.406 4.281 2.242 1 98.19 97 HIS A N 1
ATOM 756 C CA . HIS A 1 97 ? -6.828 3.318 1.232 1 98.19 97 HIS A CA 1
ATOM 757 C C . HIS A 1 97 ? -5.859 2.143 1.156 1 98.19 97 HIS A C 1
ATOM 759 O O . HIS A 1 97 ? -6.285 0.989 1.062 1 98.19 97 HIS A O 1
ATOM 765 N N . PHE A 1 98 ? -4.559 2.383 1.197 1 98.12 98 PHE A N 1
ATOM 766 C CA . PHE A 1 98 ? -3.584 1.3 1.16 1 98.12 98 PHE A CA 1
ATOM 767 C C . PHE A 1 98 ? -3.705 0.421 2.4 1 98.12 98 PHE A C 1
ATOM 769 O O . PHE A 1 98 ? -3.482 -0.79 2.332 1 98.12 98 PHE A O 1
ATOM 776 N N . ARG A 1 99 ? -4.066 1.025 3.607 1 97.5 99 ARG A N 1
ATOM 777 C CA . ARG A 1 99 ? -4.336 0.193 4.773 1 97.5 99 ARG A CA 1
ATOM 778 C C . ARG A 1 99 ? -5.422 -0.836 4.477 1 97.5 99 ARG A C 1
ATOM 780 O O . ARG A 1 99 ? -5.301 -2.004 4.852 1 97.5 99 ARG A O 1
ATOM 787 N N . THR A 1 100 ? -6.434 -0.424 3.816 1 97.38 100 THR A N 1
ATOM 788 C CA . THR A 1 100 ? -7.539 -1.314 3.484 1 97.38 100 THR A CA 1
ATOM 789 C C . THR A 1 100 ? -7.129 -2.311 2.406 1 97.38 100 THR A C 1
ATOM 791 O O . THR A 1 100 ? -7.43 -3.502 2.506 1 97.38 100 THR A O 1
ATOM 794 N N . VAL A 1 101 ? -6.426 -1.856 1.354 1 97.44 101 VAL A N 1
ATOM 795 C CA . VAL A 1 101 ? -6.004 -2.715 0.253 1 97.44 101 VAL A CA 1
ATOM 796 C C . VAL A 1 101 ? -5.098 -3.826 0.783 1 97.44 101 VAL A C 1
ATOM 798 O O . VAL A 1 101 ? -5.262 -4.992 0.417 1 97.44 101 VAL A O 1
ATOM 801 N N . VAL A 1 102 ? -4.176 -3.475 1.671 1 97.56 102 VAL A N 1
ATOM 802 C CA . VAL A 1 102 ? -3.242 -4.457 2.217 1 97.56 102 VAL A CA 1
ATOM 803 C C . VAL A 1 102 ? -4.008 -5.5 3.027 1 97.56 102 VAL A C 1
ATOM 805 O O . VAL A 1 102 ? -3.646 -6.68 3.031 1 97.56 102 VAL A O 1
ATOM 808 N N . SER A 1 103 ? -5.062 -5.102 3.656 1 96 103 SER A N 1
ATOM 809 C CA . SER A 1 103 ? -5.867 -6.055 4.414 1 96 103 SER A CA 1
ATOM 810 C C . SER A 1 103 ? -6.535 -7.07 3.492 1 96 103 SER A C 1
ATOM 812 O O . SER A 1 103 ? -7 -8.117 3.947 1 96 103 SER A O 1
ATOM 814 N N . LEU A 1 104 ? -6.648 -6.793 2.184 1 96.06 104 LEU A N 1
ATOM 815 C CA . LEU A 1 104 ? -7.281 -7.668 1.202 1 96.06 104 LEU A CA 1
ATOM 816 C C . LEU A 1 104 ? -6.25 -8.578 0.544 1 96.06 104 LEU A C 1
ATOM 818 O O . LEU A 1 104 ? -6.605 -9.461 -0.24 1 96.06 104 LEU A O 1
ATOM 822 N N . PHE A 1 105 ? -4.934 -8.352 0.792 1 97.88 105 PHE A N 1
ATOM 823 C CA . PHE A 1 105 ? -3.902 -9.227 0.242 1 97.88 105 PHE A CA 1
ATOM 824 C C . PHE A 1 105 ? -4.152 -10.672 0.637 1 97.88 105 PHE A C 1
ATOM 826 O O . PHE A 1 105 ? -4.656 -10.945 1.729 1 97.88 105 PHE A O 1
ATOM 833 N N . PRO A 1 106 ? -3.734 -11.578 -0.278 1 96.19 106 PRO A N 1
ATOM 834 C CA . PRO A 1 106 ? -3.756 -12.977 0.174 1 96.19 106 PRO A CA 1
ATOM 835 C C . PRO A 1 106 ? -3.004 -13.18 1.487 1 96.19 106 PRO A C 1
ATOM 837 O O . PRO A 1 106 ? -1.933 -12.602 1.687 1 96.19 106 PRO A O 1
ATOM 840 N N . ASN A 1 107 ? -3.553 -13.922 2.414 1 90.88 107 ASN A N 1
ATOM 841 C CA . ASN A 1 107 ? -2.963 -14.148 3.73 1 90.88 107 ASN A CA 1
ATOM 842 C C . ASN A 1 107 ? -1.67 -14.953 3.633 1 90.88 107 ASN A C 1
ATOM 844 O O . ASN A 1 107 ? -0.749 -14.75 4.426 1 90.88 107 ASN A O 1
ATOM 848 N N . ARG A 1 108 ? -1.7 -15.875 2.635 1 93.12 108 ARG A N 1
ATOM 849 C CA . ARG A 1 108 ? -0.536 -16.75 2.51 1 93.12 108 ARG A CA 1
ATOM 850 C C . ARG A 1 108 ? 0.129 -16.578 1.147 1 93.12 108 ARG A C 1
ATOM 852 O O . ARG A 1 108 ? 0.099 -17.484 0.321 1 93.12 108 ARG A O 1
ATOM 859 N N . LEU A 1 109 ? 0.805 -15.492 1.066 1 96.94 109 LEU A N 1
ATOM 860 C CA . LEU A 1 109 ? 1.536 -15.273 -0.177 1 96.94 109 LEU A CA 1
ATOM 861 C C . LEU A 1 109 ? 2.646 -16.297 -0.345 1 96.94 109 LEU A C 1
ATOM 863 O O . LEU A 1 109 ? 3.346 -16.625 0.616 1 96.94 109 LEU A O 1
ATOM 867 N N . ALA A 1 110 ? 2.746 -16.844 -1.49 1 97.56 110 ALA A N 1
ATOM 868 C CA . ALA A 1 110 ? 3.758 -17.828 -1.86 1 97.56 110 ALA A CA 1
ATOM 869 C C . ALA A 1 110 ? 4.449 -17.453 -3.164 1 97.56 110 ALA A C 1
ATOM 871 O O . ALA A 1 110 ? 3.814 -16.922 -4.078 1 97.56 110 ALA A O 1
ATOM 872 N N . MET A 1 111 ? 5.723 -17.766 -3.25 1 96.44 111 MET A N 1
ATOM 873 C CA . MET A 1 111 ? 6.445 -17.5 -4.488 1 96.44 111 MET A CA 1
ATOM 874 C C . MET A 1 111 ? 5.992 -18.438 -5.602 1 96.44 111 MET A C 1
ATOM 876 O O . MET A 1 111 ? 5.574 -19.562 -5.336 1 96.44 111 MET A O 1
ATOM 880 N N . PRO A 1 112 ? 6.023 -17.828 -6.805 1 93.06 112 PRO A N 1
ATOM 881 C CA . PRO A 1 112 ? 5.613 -18.703 -7.906 1 93.06 112 PRO A CA 1
ATOM 882 C C . PRO A 1 112 ? 6.617 -19.812 -8.18 1 93.06 112 PRO A C 1
ATOM 884 O O . PRO A 1 112 ? 7.805 -19.672 -7.879 1 93.06 112 PRO A O 1
ATOM 887 N N . ASN A 1 113 ? 6.039 -21.016 -8.68 1 81.62 113 ASN A N 1
ATOM 888 C CA . ASN A 1 113 ? 6.871 -22.156 -9.055 1 81.62 113 ASN A CA 1
ATOM 889 C C . ASN A 1 113 ? 7.34 -22.062 -10.5 1 81.62 113 ASN A C 1
ATOM 891 O O . ASN A 1 113 ? 6.648 -21.484 -11.344 1 81.62 113 ASN A O 1
ATOM 895 N N . MET B 1 1 ? 16.141 -16.016 42.844 1 22.75 1 MET B N 1
ATOM 896 C CA . MET B 1 1 ? 16.047 -14.82 42 1 22.75 1 MET B CA 1
ATOM 897 C C . MET B 1 1 ? 15.844 -15.18 40.531 1 22.75 1 MET B C 1
ATOM 899 O O . MET B 1 1 ? 16.75 -15.719 39.906 1 22.75 1 MET B O 1
ATOM 903 N N . ALA B 1 2 ? 14.641 -15.594 40.062 1 34.12 2 ALA B N 1
ATOM 904 C CA . ALA B 1 2 ? 14.297 -16.047 38.719 1 34.12 2 ALA B CA 1
ATOM 905 C C . ALA B 1 2 ? 14.602 -14.961 37.688 1 34.12 2 ALA B C 1
ATOM 907 O O . ALA B 1 2 ? 14.383 -13.773 37.938 1 34.12 2 ALA B O 1
ATOM 908 N N . ILE B 1 3 ? 15.656 -15.023 36.781 1 33.25 3 ILE B N 1
ATOM 909 C CA . ILE B 1 3 ? 16.062 -14.117 35.719 1 33.25 3 ILE B CA 1
ATOM 910 C C . ILE B 1 3 ? 14.859 -13.781 34.812 1 33.25 3 ILE B C 1
ATOM 912 O O . ILE B 1 3 ? 14.258 -14.672 34.219 1 33.25 3 ILE B O 1
ATOM 916 N N . GLU B 1 4 ? 13.906 -13.078 35.25 1 33.53 4 GLU B N 1
ATOM 917 C CA . GLU B 1 4 ? 12.828 -12.547 34.406 1 33.53 4 GLU B CA 1
ATOM 918 C C . GLU B 1 4 ? 13.383 -11.883 33.156 1 33.53 4 GLU B C 1
ATOM 920 O O . GLU B 1 4 ? 13.867 -10.75 33.219 1 33.53 4 GLU B O 1
ATOM 925 N N . GLY B 1 5 ? 14.195 -12.57 32.375 1 34.78 5 GLY B N 1
ATOM 926 C CA . GLY B 1 5 ? 14.57 -11.984 31.094 1 34.78 5 GLY B CA 1
ATOM 927 C C . GLY B 1 5 ? 13.391 -11.445 30.312 1 34.78 5 GLY B C 1
ATOM 928 O O . GLY B 1 5 ? 12.516 -12.203 29.891 1 34.78 5 GLY B O 1
ATOM 929 N N . ASP B 1 6 ? 12.812 -10.406 30.641 1 34.38 6 ASP B N 1
ATOM 930 C CA . ASP B 1 6 ? 11.844 -9.719 29.781 1 34.38 6 ASP B CA 1
ATOM 931 C C . ASP B 1 6 ? 12.312 -9.703 28.328 1 34.38 6 ASP B C 1
ATOM 933 O O . ASP B 1 6 ? 13.273 -9.008 27.984 1 34.38 6 ASP B O 1
ATOM 937 N N . ALA B 1 7 ? 12.508 -10.797 27.656 1 36.44 7 ALA B N 1
ATOM 938 C CA . ALA B 1 7 ? 12.773 -10.758 26.219 1 36.44 7 ALA B CA 1
ATOM 939 C C . ALA B 1 7 ? 11.93 -9.688 25.531 1 36.44 7 ALA B C 1
ATOM 941 O O . ALA B 1 7 ? 10.711 -9.836 25.422 1 36.44 7 ALA B O 1
ATOM 942 N N . ALA B 1 8 ? 12.117 -8.398 25.703 1 40.94 8 ALA B N 1
ATOM 943 C CA . ALA B 1 8 ? 11.547 -7.309 24.906 1 40.94 8 ALA B CA 1
ATOM 944 C C . ALA B 1 8 ? 11.461 -7.691 23.438 1 40.94 8 ALA B C 1
ATOM 946 O O . ALA B 1 8 ? 12.477 -7.949 22.781 1 40.94 8 ALA B O 1
ATOM 947 N N . THR B 1 9 ? 10.617 -8.469 22.906 1 42.97 9 THR B N 1
ATOM 948 C CA . THR B 1 9 ? 10.414 -8.688 21.469 1 42.97 9 THR B CA 1
ATOM 949 C C . THR B 1 9 ? 10.656 -7.406 20.688 1 42.97 9 THR B C 1
ATOM 951 O O . THR B 1 9 ? 9.883 -6.449 20.797 1 42.97 9 THR B O 1
ATOM 954 N N . VAL B 1 10 ? 11.797 -6.918 20.688 1 47.47 10 VAL B N 1
ATOM 955 C CA . VAL B 1 10 ? 12.141 -5.777 19.844 1 47.47 10 VAL B CA 1
ATOM 956 C C . VAL B 1 10 ? 11.484 -5.938 18.469 1 47.47 10 VAL B C 1
ATOM 958 O O . VAL B 1 10 ? 11.711 -6.93 17.781 1 47.47 10 VAL B O 1
ATOM 961 N N . PRO B 1 11 ? 10.398 -5.168 18.281 1 55.16 11 PRO B N 1
ATOM 962 C CA . PRO B 1 11 ? 9.781 -5.262 16.953 1 55.16 11 PRO B CA 1
ATOM 963 C C . PRO B 1 11 ? 10.805 -5.23 15.82 1 55.16 11 PRO B C 1
ATOM 965 O O . PRO B 1 11 ? 11.773 -4.469 15.875 1 55.16 11 PRO B O 1
ATOM 968 N N . LEU B 1 12 ? 10.953 -6.348 15.086 1 69.38 12 LEU B N 1
ATOM 969 C CA . LEU B 1 12 ? 11.82 -6.391 13.914 1 69.38 12 LEU B CA 1
ATOM 970 C C . LEU B 1 12 ? 11.633 -5.145 13.055 1 69.38 12 LEU B C 1
ATOM 972 O O . LEU B 1 12 ? 10.516 -4.648 12.906 1 69.38 12 LEU B O 1
ATOM 976 N N . SER B 1 13 ? 12.75 -4.574 12.719 1 86.88 13 SER B N 1
ATOM 977 C CA . SER B 1 13 ? 12.695 -3.439 11.805 1 86.88 13 SER B CA 1
ATOM 978 C C . SER B 1 13 ? 11.883 -3.775 10.562 1 86.88 13 SER B C 1
ATOM 980 O O . SER B 1 13 ? 11.664 -4.949 10.25 1 86.88 13 SER B O 1
ATOM 982 N N . ALA B 1 14 ? 11.273 -2.82 9.992 1 88.12 14 ALA B N 1
ATOM 983 C CA . ALA B 1 14 ? 10.477 -2.988 8.781 1 88.12 14 ALA B CA 1
ATOM 984 C C . ALA B 1 14 ? 11.25 -3.768 7.719 1 88.12 14 ALA B C 1
ATOM 986 O O . ALA B 1 14 ? 10.68 -4.613 7.023 1 88.12 14 ALA B O 1
ATOM 987 N N . GLY B 1 15 ? 12.57 -3.52 7.598 1 89.44 15 GLY B N 1
ATOM 988 C CA . GLY B 1 15 ? 13.398 -4.238 6.645 1 89.44 15 GLY B CA 1
ATOM 989 C C . GLY B 1 15 ? 13.531 -5.715 6.961 1 89.44 15 GLY B C 1
ATOM 990 O O . GLY B 1 15 ? 13.484 -6.555 6.062 1 89.44 15 GLY B O 1
ATOM 991 N N . LEU B 1 16 ? 13.758 -6.074 8.219 1 92.19 16 LEU B N 1
ATOM 992 C CA . LEU B 1 16 ? 13.867 -7.469 8.641 1 92.19 16 LEU B CA 1
ATOM 993 C C . LEU B 1 16 ? 12.547 -8.203 8.445 1 92.19 16 LEU B C 1
ATOM 995 O O . LEU B 1 16 ? 12.531 -9.359 8.031 1 92.19 16 LEU B O 1
ATOM 999 N N . ARG B 1 17 ? 11.508 -7.516 8.734 1 94.62 17 ARG B N 1
ATOM 1000 C CA . ARG B 1 17 ? 10.188 -8.109 8.516 1 94.62 17 ARG B CA 1
ATOM 1001 C C . ARG B 1 17 ? 9.961 -8.422 7.039 1 94.62 17 ARG B C 1
ATOM 1003 O O . ARG B 1 17 ? 9.438 -9.484 6.699 1 94.62 17 ARG B O 1
ATOM 1010 N N . LEU B 1 18 ? 10.344 -7.496 6.156 1 96.25 18 LEU B N 1
ATOM 1011 C CA . LEU B 1 18 ? 10.203 -7.707 4.719 1 96.25 18 LEU B CA 1
ATOM 1012 C C . LEU B 1 18 ? 10.961 -8.953 4.277 1 96.25 18 LEU B C 1
ATOM 1014 O O . LEU B 1 18 ? 10.414 -9.797 3.557 1 96.25 18 LEU B O 1
ATOM 1018 N N . ASN B 1 19 ? 12.242 -9.047 4.699 1 95.44 19 ASN B N 1
ATOM 1019 C CA . ASN B 1 19 ? 13.031 -10.234 4.363 1 95.44 19 ASN B CA 1
ATOM 1020 C C . ASN B 1 19 ? 12.367 -11.508 4.871 1 95.44 19 ASN B C 1
ATOM 1022 O O . ASN B 1 19 ? 12.352 -12.523 4.176 1 95.44 19 ASN B O 1
ATOM 1026 N N . GLY B 1 20 ? 11.922 -11.398 6.055 1 96.75 20 GLY B N 1
ATOM 1027 C CA . GLY B 1 20 ? 11.211 -12.531 6.621 1 96.75 20 GLY B CA 1
ATOM 1028 C C . GLY B 1 20 ? 9.984 -12.922 5.82 1 96.75 20 GLY B C 1
ATOM 1029 O O . GLY B 1 20 ? 9.773 -14.109 5.543 1 96.75 20 GLY B O 1
ATOM 1030 N N . LEU B 1 21 ? 9.172 -12.023 5.391 1 97.38 21 LEU B N 1
ATOM 1031 C CA . LEU B 1 21 ? 7.957 -12.281 4.633 1 97.38 21 LEU B CA 1
ATOM 1032 C C . LEU B 1 21 ? 8.281 -12.922 3.285 1 97.38 21 LEU B C 1
ATOM 1034 O O . LEU B 1 21 ? 7.613 -13.875 2.867 1 97.38 21 LEU B O 1
ATOM 1038 N N . ASN B 1 22 ? 9.289 -12.383 2.65 1 97.19 22 ASN B N 1
ATOM 1039 C CA . ASN B 1 22 ? 9.695 -12.969 1.375 1 97.19 22 ASN B CA 1
ATOM 1040 C C . ASN B 1 22 ? 10.234 -14.383 1.552 1 97.19 22 ASN B C 1
ATOM 1042 O O . ASN B 1 22 ? 9.961 -15.266 0.731 1 97.19 22 ASN B O 1
ATOM 1046 N N . HIS B 1 23 ? 11.016 -14.602 2.625 1 97.5 23 HIS B N 1
ATOM 1047 C CA . HIS B 1 23 ? 11.523 -15.938 2.912 1 97.5 23 HIS B CA 1
ATOM 1048 C C . HIS B 1 23 ? 10.391 -16.906 3.197 1 97.5 23 HIS B C 1
ATOM 1050 O O . HIS B 1 23 ? 10.398 -18.047 2.707 1 97.5 23 HIS B O 1
ATOM 1056 N N . ILE B 1 24 ? 9.398 -16.516 3.965 1 97.62 24 ILE B N 1
ATOM 1057 C CA . ILE B 1 24 ? 8.234 -17.344 4.258 1 97.62 24 ILE B CA 1
ATOM 1058 C C . ILE B 1 24 ? 7.492 -17.672 2.963 1 97.62 24 ILE B C 1
ATOM 1060 O O . ILE B 1 24 ? 7.07 -18.812 2.752 1 97.62 24 ILE B O 1
ATOM 1064 N N . ALA B 1 25 ? 7.336 -16.734 2.102 1 97.69 25 ALA B N 1
ATOM 1065 C CA . ALA B 1 25 ? 6.68 -16.984 0.818 1 97.69 25 ALA B CA 1
ATOM 1066 C C . ALA B 1 25 ? 7.43 -18.031 0.01 1 97.69 25 ALA B C 1
ATOM 1068 O O . ALA B 1 25 ? 6.812 -18.875 -0.661 1 97.69 25 ALA B O 1
ATOM 1069 N N . GLU B 1 26 ? 8.781 -18 0.043 1 97 26 GLU B N 1
ATOM 1070 C CA . GLU B 1 26 ? 9.602 -19 -0.63 1 97 26 GLU B CA 1
ATOM 1071 C C . GLU B 1 26 ? 9.359 -20.391 -0.042 1 97 26 GLU B C 1
ATOM 1073 O O . GLU B 1 26 ? 9.188 -21.359 -0.781 1 97 26 GLU B O 1
ATOM 1078 N N . LEU B 1 27 ? 9.352 -20.484 1.28 1 96.25 27 LEU B N 1
ATOM 1079 C CA . LEU B 1 27 ? 9.156 -21.75 1.956 1 96.25 27 LEU B CA 1
ATOM 1080 C C . LEU B 1 27 ? 7.781 -22.328 1.652 1 96.25 27 LEU B C 1
ATOM 1082 O O . LEU B 1 27 ? 7.641 -23.531 1.429 1 96.25 27 LEU B O 1
ATOM 1086 N N . ARG B 1 28 ? 6.801 -21.453 1.682 1 96.19 28 ARG B N 1
ATOM 1087 C CA . ARG B 1 28 ? 5.441 -21.906 1.393 1 96.19 28 ARG B CA 1
ATOM 1088 C C . ARG B 1 28 ? 5.359 -22.562 0.015 1 96.19 28 ARG B C 1
ATOM 1090 O O . ARG B 1 28 ? 4.668 -23.562 -0.166 1 96.19 28 ARG B O 1
ATOM 1097 N N . ALA B 1 29 ? 6.004 -21.953 -0.96 1 95 29 ALA B N 1
ATOM 1098 C CA . ALA B 1 29 ? 6.035 -22.5 -2.312 1 95 29 ALA B CA 1
ATOM 1099 C C . ALA B 1 29 ? 6.828 -23.797 -2.355 1 95 29 ALA B C 1
ATOM 1101 O O . ALA B 1 29 ? 6.344 -24.812 -2.859 1 95 29 ALA B O 1
ATOM 1102 N N . LYS B 1 30 ? 8.016 -23.812 -1.802 1 94.31 30 LYS B N 1
ATOM 1103 C CA . LYS B 1 30 ? 8.969 -24.906 -1.948 1 94.31 30 LYS B CA 1
ATOM 1104 C C . LYS B 1 30 ? 8.57 -26.109 -1.095 1 94.31 30 LYS B C 1
ATOM 1106 O O . LYS B 1 30 ? 8.68 -27.266 -1.535 1 94.31 30 LYS B O 1
ATOM 1111 N N . VAL B 1 31 ? 8.109 -25.844 0.058 1 93.94 31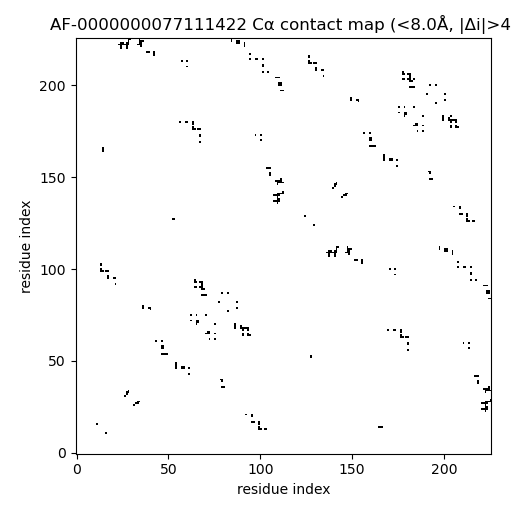 VAL B N 1
ATOM 1112 C CA . VAL B 1 31 ? 7.91 -26.922 1.035 1 93.94 31 VAL B CA 1
ATOM 1113 C C . VAL B 1 31 ? 6.453 -27.375 1.012 1 93.94 31 VAL B C 1
ATOM 1115 O O . VAL B 1 31 ? 6.164 -28.562 1.101 1 93.94 31 VAL B O 1
ATOM 1118 N N . PHE B 1 32 ? 5.5 -26.438 0.821 1 91.81 32 PHE B N 1
ATOM 1119 C CA . PHE B 1 32 ? 4.086 -26.797 0.897 1 91.81 32 PHE B CA 1
ATOM 1120 C C . PHE B 1 32 ? 3.467 -26.859 -0.494 1 91.81 32 PHE B C 1
ATOM 1122 O O . PHE B 1 32 ? 2.312 -27.266 -0.648 1 91.81 32 PHE B O 1
ATOM 1129 N N . GLY B 1 33 ? 4.129 -26.453 -1.499 1 88.38 33 GLY B N 1
ATOM 1130 C CA . GLY B 1 33 ? 3.633 -26.516 -2.865 1 88.38 33 GLY B CA 1
ATOM 1131 C C . GLY B 1 33 ? 2.443 -25.609 -3.107 1 88.38 33 GLY B C 1
ATOM 1132 O O . GLY B 1 33 ? 1.561 -25.938 -3.906 1 88.38 33 GLY B O 1
ATOM 1133 N N . LEU B 1 34 ? 2.408 -24.516 -2.406 1 89.5 34 LEU B N 1
ATOM 1134 C CA . LEU B 1 34 ? 1.282 -23.594 -2.543 1 89.5 34 LEU B CA 1
ATOM 1135 C C . LEU B 1 34 ? 1.367 -22.828 -3.855 1 89.5 34 LEU B C 1
ATOM 1137 O O . LEU B 1 34 ? 2.428 -22.297 -4.203 1 89.5 34 LEU B O 1
ATOM 1141 N N . ASN B 1 35 ? 0.261 -22.906 -4.574 1 91.25 35 ASN B N 1
ATOM 1142 C CA . ASN B 1 35 ? 0.132 -22.094 -5.785 1 91.25 35 ASN B CA 1
ATOM 1143 C C . ASN B 1 35 ? -0.633 -20.797 -5.516 1 91.25 35 ASN B C 1
ATOM 1145 O O . ASN B 1 35 ? -1.806 -20.828 -5.137 1 91.25 35 ASN B O 1
ATOM 1149 N N . ILE B 1 36 ? 0.008 -19.719 -5.797 1 94.75 36 ILE B N 1
ATOM 1150 C CA . ILE B 1 36 ? -0.498 -18.422 -5.367 1 94.75 36 ILE B CA 1
ATOM 1151 C C . ILE B 1 36 ? -1.448 -17.875 -6.426 1 94.75 36 ILE B C 1
ATOM 1153 O O . ILE B 1 36 ? -2.17 -16.906 -6.172 1 94.75 36 ILE B O 1
ATOM 1157 N N . ASP B 1 37 ? -1.596 -18.469 -7.609 1 95.38 37 ASP B N 1
ATOM 1158 C CA . ASP B 1 37 ? -2.258 -17.859 -8.758 1 95.38 37 ASP B CA 1
ATOM 1159 C C . ASP B 1 37 ? -3.725 -17.562 -8.453 1 95.38 37 ASP B C 1
ATOM 1161 O O . ASP B 1 37 ? -4.223 -16.469 -8.773 1 95.38 37 ASP B O 1
ATOM 1165 N N . SER B 1 38 ? -4.359 -18.531 -7.863 1 95.38 38 SER B N 1
ATOM 1166 C CA . SER B 1 38 ? -5.781 -18.344 -7.598 1 95.38 38 SER B CA 1
ATOM 1167 C C . SER B 1 38 ? -6.02 -17.203 -6.613 1 95.38 38 SER B C 1
ATOM 1169 O O . SER B 1 38 ? -6.969 -16.438 -6.762 1 95.38 38 SER B O 1
ATOM 1171 N N . GLU B 1 39 ? -5.164 -17.094 -5.633 1 95.88 39 GLU B N 1
ATOM 1172 C CA . GLU B 1 39 ? -5.293 -16.031 -4.648 1 95.88 39 GLU B CA 1
ATOM 1173 C C . GLU B 1 39 ? -4.996 -14.664 -5.273 1 95.88 39 GLU B C 1
ATOM 1175 O O . GLU B 1 39 ? -5.672 -13.68 -4.977 1 95.88 39 GLU B O 1
ATOM 1180 N N . LEU B 1 40 ? -3.998 -14.586 -6.145 1 97.69 40 LEU B N 1
ATOM 1181 C CA . LEU B 1 40 ? -3.713 -13.352 -6.859 1 97.69 40 LEU B CA 1
ATOM 1182 C C . LEU B 1 40 ? -4.879 -12.961 -7.758 1 97.69 40 LEU B C 1
ATOM 1184 O O . LEU B 1 40 ? -5.254 -11.789 -7.824 1 97.69 40 LEU B O 1
ATOM 1188 N N . ASP B 1 41 ? -5.461 -13.977 -8.398 1 97.19 41 ASP B N 1
ATOM 1189 C CA . ASP B 1 41 ? -6.605 -13.719 -9.266 1 97.19 41 ASP B CA 1
ATOM 1190 C C . ASP B 1 41 ? -7.77 -13.125 -8.484 1 97.19 41 ASP B C 1
ATOM 1192 O O . ASP B 1 41 ? -8.414 -12.18 -8.945 1 97.19 41 ASP B O 1
ATOM 1196 N N . ARG B 1 42 ? -8.039 -13.711 -7.371 1 96.69 42 ARG B N 1
ATOM 1197 C CA . ARG B 1 42 ? -9.141 -13.219 -6.547 1 96.69 42 ARG B CA 1
ATOM 1198 C C . ARG B 1 42 ? -8.891 -11.773 -6.113 1 96.69 42 ARG B C 1
ATOM 1200 O O . ARG B 1 42 ? -9.773 -10.93 -6.215 1 96.69 42 ARG B O 1
ATOM 1207 N N . PHE B 1 43 ? -7.719 -11.516 -5.629 1 97.81 43 PHE B N 1
ATOM 1208 C CA . PHE B 1 43 ? -7.375 -10.164 -5.191 1 97.81 43 PHE B CA 1
ATOM 1209 C C . PHE B 1 43 ? -7.535 -9.172 -6.332 1 97.81 43 PHE B C 1
ATOM 1211 O O . PHE B 1 43 ? -8.18 -8.133 -6.168 1 97.81 43 PHE B O 1
ATOM 1218 N N . ILE B 1 44 ? -6.91 -9.477 -7.473 1 97.81 44 ILE B N 1
ATOM 1219 C CA . ILE B 1 44 ? -6.93 -8.57 -8.609 1 97.81 44 ILE B CA 1
ATOM 1220 C C . ILE B 1 44 ? -8.367 -8.375 -9.094 1 97.81 44 ILE B C 1
ATOM 1222 O O . ILE B 1 44 ? -8.773 -7.254 -9.414 1 97.81 44 ILE B O 1
ATOM 1226 N N . SER B 1 45 ? -9.141 -9.461 -9.062 1 96.62 45 SER B N 1
ATOM 1227 C CA . SER B 1 45 ? -10.547 -9.359 -9.438 1 96.62 45 SER B CA 1
ATOM 1228 C C . SER B 1 45 ? -11.305 -8.438 -8.492 1 96.62 45 SER B C 1
ATOM 1230 O O . SER B 1 45 ? -12.117 -7.617 -8.93 1 96.62 45 SER B O 1
ATOM 1232 N N . ASP B 1 46 ? -11.07 -8.562 -7.184 1 95.5 46 ASP B N 1
ATOM 1233 C CA . ASP B 1 46 ? -11.695 -7.688 -6.199 1 95.5 46 ASP B CA 1
ATOM 1234 C C . ASP B 1 46 ? -11.328 -6.227 -6.449 1 95.5 46 ASP B C 1
ATOM 1236 O O . ASP B 1 46 ? -12.188 -5.348 -6.383 1 95.5 46 ASP B O 1
ATOM 1240 N N . MET B 1 47 ? -10.062 -6 -6.812 1 96.88 47 MET B N 1
ATOM 1241 C CA . MET B 1 47 ? -9.578 -4.641 -7.039 1 96.88 47 MET B CA 1
ATOM 1242 C C . MET B 1 47 ? -10.195 -4.047 -8.297 1 96.88 47 MET B C 1
ATOM 1244 O O . MET B 1 47 ? -10.383 -2.834 -8.391 1 96.88 47 MET B O 1
ATOM 1248 N N . ARG B 1 48 ? -10.539 -4.91 -9.211 1 97.12 48 ARG B N 1
ATOM 1249 C CA . ARG B 1 48 ? -11.039 -4.453 -10.508 1 97.12 48 ARG B CA 1
ATOM 1250 C C . ARG B 1 48 ? -12.562 -4.473 -10.547 1 97.12 48 ARG B C 1
ATOM 1252 O O . ARG B 1 48 ? -13.172 -4.129 -11.562 1 97.12 48 ARG B O 1
ATOM 1259 N N . ASP B 1 49 ? -13.156 -4.906 -9.406 1 96.31 49 ASP B N 1
ATOM 1260 C CA . ASP B 1 49 ? -14.609 -5.047 -9.383 1 96.31 49 ASP B CA 1
ATOM 1261 C C . ASP B 1 49 ? -15.289 -3.701 -9.617 1 96.31 49 ASP B C 1
ATOM 1263 O O . ASP B 1 49 ? -15.219 -2.807 -8.773 1 96.31 49 ASP B O 1
ATOM 1267 N N . GLN B 1 50 ? -16.047 -3.494 -10.656 1 95.81 50 GLN B N 1
ATOM 1268 C CA . GLN B 1 50 ? -16.672 -2.242 -11.062 1 95.81 50 GLN B CA 1
ATOM 1269 C C . GLN B 1 50 ? -17.859 -1.907 -10.164 1 95.81 50 GLN B C 1
ATOM 1271 O O . GLN B 1 50 ? -18.344 -0.773 -10.164 1 95.81 50 GLN B O 1
ATOM 1276 N N . ARG B 1 51 ? -18.359 -2.869 -9.43 1 95.56 51 ARG B N 1
ATOM 1277 C CA . ARG B 1 51 ? -19.516 -2.652 -8.578 1 95.56 51 ARG B CA 1
ATOM 1278 C C . ARG B 1 51 ? -19.125 -2.02 -7.25 1 95.56 51 ARG B C 1
ATOM 1280 O O . ARG B 1 51 ? -19.969 -1.521 -6.508 1 95.56 51 ARG B O 1
ATOM 1287 N N . ASP B 1 52 ? -17.875 -2.117 -6.938 1 94 52 ASP B N 1
ATOM 1288 C CA . ASP B 1 52 ? -17.391 -1.496 -5.711 1 94 52 ASP B CA 1
ATOM 1289 C C . ASP B 1 52 ? -17.453 0.026 -5.797 1 94 52 ASP B C 1
ATOM 1291 O O . ASP B 1 52 ? -17.094 0.613 -6.816 1 94 52 ASP B O 1
ATOM 1295 N N . ILE B 1 53 ? -17.938 0.672 -4.738 1 93.06 53 ILE B N 1
ATOM 1296 C CA . ILE B 1 53 ? -18.094 2.123 -4.699 1 93.06 53 ILE B CA 1
ATOM 1297 C C . ILE B 1 53 ? -16.719 2.785 -4.844 1 93.06 53 ILE B C 1
ATOM 1299 O O . ILE B 1 53 ? -16.625 3.908 -5.344 1 93.06 53 ILE B O 1
ATOM 1303 N N . ASN B 1 54 ? -15.617 2.057 -4.445 1 95.12 54 ASN B N 1
ATOM 1304 C CA . ASN B 1 54 ? -14.266 2.592 -4.523 1 95.12 54 ASN B CA 1
ATOM 1305 C C . ASN B 1 54 ? -13.508 2.037 -5.73 1 95.12 54 ASN B C 1
ATOM 1307 O O . ASN B 1 54 ? -12.281 1.953 -5.715 1 95.12 54 ASN B O 1
ATOM 1311 N N . HIS B 1 55 ? -14.242 1.635 -6.781 1 95.44 55 HIS B N 1
ATOM 1312 C CA . HIS B 1 55 ?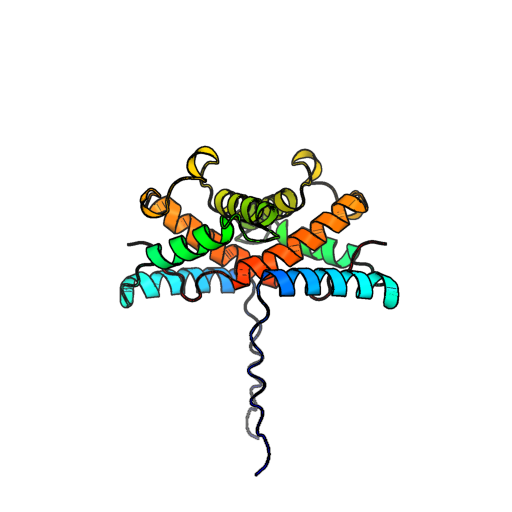 -13.672 0.942 -7.93 1 95.44 55 HIS B CA 1
ATOM 1313 C C . HIS B 1 55 ? -12.539 1.757 -8.555 1 95.44 55 HIS B C 1
ATOM 1315 O O . HIS B 1 55 ? -11.492 1.209 -8.898 1 95.44 55 HIS B O 1
ATOM 1321 N N . GLU B 1 56 ? -12.719 3.051 -8.695 1 95.25 56 GLU B N 1
ATOM 1322 C CA . GLU B 1 56 ? -11.703 3.877 -9.344 1 95.25 56 GLU B CA 1
ATOM 1323 C C . GLU B 1 56 ? -10.43 3.941 -8.508 1 95.25 56 GLU B C 1
ATOM 1325 O O . GLU B 1 56 ? -9.328 3.809 -9.047 1 95.25 56 GLU B O 1
ATOM 1330 N N . GLN B 1 57 ? -10.594 4.105 -7.199 1 95.75 57 GLN B N 1
ATOM 1331 C CA . GLN B 1 57 ? -9.438 4.133 -6.305 1 95.75 57 GLN B CA 1
ATOM 1332 C C . GLN B 1 57 ? -8.766 2.768 -6.23 1 95.75 57 GLN B C 1
ATOM 1334 O O . GLN B 1 57 ? -7.539 2.678 -6.137 1 95.75 57 GLN B O 1
ATOM 1339 N N . ASN B 1 58 ? -9.609 1.744 -6.309 1 97.12 58 ASN B N 1
ATOM 1340 C CA . ASN B 1 58 ? -9.055 0.395 -6.309 1 97.12 58 ASN B CA 1
ATOM 1341 C C . ASN B 1 58 ? -8.188 0.148 -7.543 1 97.12 58 ASN B C 1
ATOM 1343 O O . ASN B 1 58 ? -7.125 -0.461 -7.445 1 97.12 58 ASN B O 1
ATOM 1347 N N . LYS B 1 59 ? -8.688 0.563 -8.602 1 96.44 59 LYS B N 1
ATOM 1348 C CA . LYS B 1 59 ? -7.938 0.41 -9.844 1 96.44 59 LYS B CA 1
ATOM 1349 C C . LYS B 1 59 ? -6.609 1.161 -9.781 1 96.44 59 LYS B C 1
ATOM 1351 O O . LYS B 1 59 ? -5.578 0.649 -10.219 1 96.44 59 LYS B O 1
ATOM 1356 N N . ARG B 1 60 ? -6.68 2.318 -9.289 1 96.19 60 ARG B N 1
ATOM 1357 C CA . ARG B 1 60 ? -5.461 3.107 -9.141 1 96.19 60 ARG B CA 1
ATOM 1358 C C . ARG B 1 60 ? -4.492 2.449 -8.164 1 96.19 60 ARG B C 1
ATOM 1360 O O . ARG B 1 60 ? -3.281 2.439 -8.391 1 96.19 60 ARG B O 1
ATOM 1367 N N .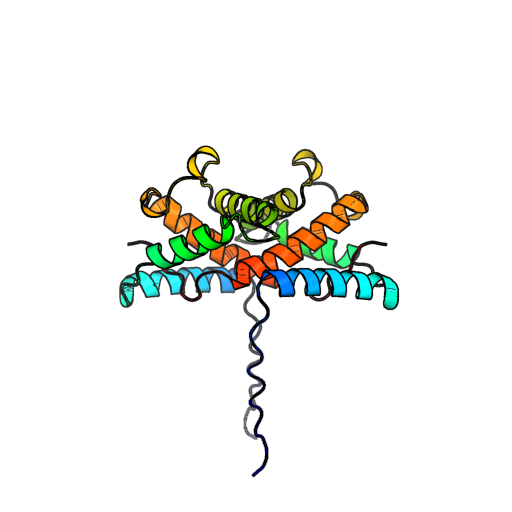 ALA B 1 61 ? -5.004 1.91 -7.078 1 98.12 61 ALA B N 1
ATOM 1368 C CA . ALA B 1 61 ? -4.172 1.193 -6.117 1 98.12 61 ALA B CA 1
ATOM 1369 C C . ALA B 1 61 ? -3.51 -0.021 -6.758 1 98.12 61 ALA B C 1
ATOM 1371 O O . ALA B 1 61 ? -2.326 -0.283 -6.531 1 98.12 61 ALA B O 1
ATOM 1372 N N . LEU B 1 62 ? -4.289 -0.748 -7.527 1 98.12 62 LEU B N 1
ATOM 1373 C CA . LEU B 1 62 ? -3.738 -1.9 -8.234 1 98.12 62 LEU B CA 1
ATOM 1374 C C . LEU B 1 62 ? -2.619 -1.475 -9.18 1 98.12 62 LEU B C 1
ATOM 1376 O O . LEU B 1 62 ? -1.572 -2.123 -9.242 1 98.12 62 LEU B O 1
ATOM 1380 N N . ALA B 1 63 ? -2.832 -0.391 -9.891 1 97.62 63 ALA B N 1
ATOM 1381 C CA . ALA B 1 63 ? -1.798 0.133 -10.781 1 97.62 63 ALA B CA 1
ATOM 1382 C C . ALA B 1 63 ? -0.537 0.495 -10 1 97.62 63 ALA B C 1
ATO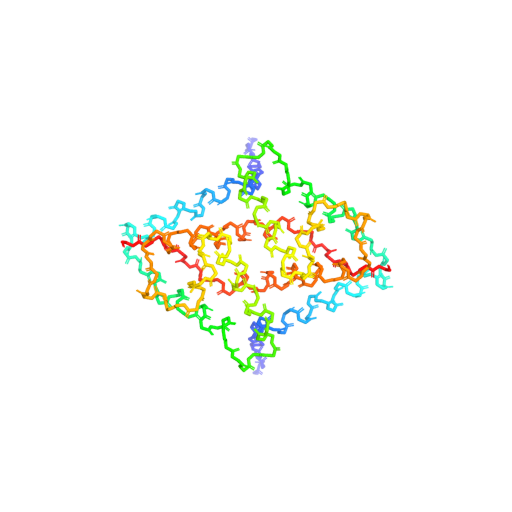M 1384 O O . ALA B 1 63 ? 0.579 0.247 -10.469 1 97.62 63 ALA B O 1
ATOM 1385 N N . ALA B 1 64 ? -0.67 1.068 -8.836 1 97.62 64 ALA B N 1
ATOM 1386 C CA . ALA B 1 64 ? 0.461 1.409 -7.98 1 97.62 64 ALA B CA 1
ATOM 1387 C C . ALA B 1 64 ? 1.217 0.157 -7.547 1 97.62 64 ALA B C 1
ATOM 1389 O O . ALA B 1 64 ? 2.449 0.152 -7.496 1 97.62 64 ALA B O 1
ATOM 1390 N N . ILE B 1 65 ? 0.499 -0.893 -7.234 1 98.25 65 ILE B N 1
ATOM 1391 C CA . ILE B 1 65 ? 1.121 -2.148 -6.832 1 98.25 65 ILE B CA 1
ATOM 1392 C C . ILE B 1 65 ? 1.902 -2.738 -8.008 1 98.25 65 ILE B C 1
ATOM 1394 O O . ILE B 1 65 ? 3.039 -3.184 -7.84 1 98.25 65 ILE B O 1
ATOM 1398 N N . PHE B 1 66 ? 1.308 -2.723 -9.211 1 98.06 66 PHE B N 1
ATOM 1399 C CA . PHE B 1 66 ? 2.002 -3.195 -10.398 1 98.06 66 PHE B CA 1
ATOM 1400 C C . PHE B 1 66 ? 3.234 -2.344 -10.68 1 98.06 66 PHE B C 1
ATOM 1402 O O . PHE B 1 66 ? 4.277 -2.865 -11.078 1 98.06 66 PHE B O 1
ATOM 1409 N N . PHE B 1 67 ? 3.098 -1.091 -10.484 1 96.44 67 PHE B N 1
ATOM 1410 C CA . PHE B 1 67 ? 4.234 -0.188 -10.641 1 96.44 67 PHE B CA 1
ATOM 1411 C C . PHE B 1 67 ? 5.363 -0.571 -9.695 1 96.44 67 PHE B C 1
ATOM 1413 O O . PHE B 1 67 ? 6.52 -0.674 -10.109 1 96.44 67 PHE B O 1
ATOM 1420 N N . MET B 1 68 ? 5.051 -0.814 -8.508 1 96.31 68 MET B N 1
ATOM 1421 C CA . MET B 1 68 ? 6.035 -1.23 -7.516 1 96.31 68 MET B CA 1
ATOM 1422 C C . MET B 1 68 ? 6.703 -2.541 -7.926 1 96.31 68 MET B C 1
ATOM 1424 O O . MET B 1 68 ? 7.879 -2.76 -7.641 1 96.31 68 MET B O 1
ATOM 1428 N N . ALA B 1 69 ? 5.918 -3.355 -8.547 1 97.62 69 ALA B N 1
ATOM 1429 C CA . ALA B 1 69 ? 6.402 -4.664 -8.984 1 97.62 69 ALA B CA 1
ATOM 1430 C C . ALA B 1 69 ? 7.172 -4.555 -10.297 1 97.62 69 ALA B C 1
ATOM 1432 O O . ALA B 1 69 ? 7.602 -5.566 -10.859 1 97.62 69 ALA B O 1
ATOM 1433 N N . LYS B 1 70 ? 7.285 -3.391 -10.828 1 96.25 70 LYS B N 1
ATOM 1434 C CA . LYS B 1 70 ? 7.988 -3.121 -12.086 1 96.25 70 LYS B CA 1
ATOM 1435 C C . LYS B 1 70 ? 7.328 -3.846 -13.25 1 96.25 70 LYS B C 1
ATOM 1437 O O . LYS B 1 70 ? 8.008 -4.293 -14.18 1 96.25 70 LYS B O 1
ATOM 1442 N N . ILE B 1 71 ? 6.082 -4.039 -13.102 1 97.69 71 ILE B N 1
ATOM 1443 C CA . ILE B 1 71 ? 5.305 -4.523 -14.234 1 97.69 71 ILE B CA 1
ATOM 1444 C C . ILE B 1 71 ? 4.918 -3.354 -15.133 1 97.69 71 ILE B C 1
ATOM 1446 O O . ILE B 1 71 ? 4.32 -2.379 -14.672 1 97.69 71 ILE B O 1
ATOM 1450 N N . PRO B 1 72 ? 5.297 -3.449 -16.422 1 96.69 72 PRO B N 1
ATOM 1451 C CA . PRO B 1 72 ? 5.008 -2.301 -17.281 1 96.69 72 PRO B CA 1
ATOM 1452 C C . PRO B 1 72 ? 3.514 -2.014 -17.391 1 96.69 72 PRO B C 1
ATOM 1454 O O . PRO B 1 72 ? 2.697 -2.934 -17.328 1 96.69 72 PRO B O 1
ATOM 1457 N N . ALA B 1 73 ? 3.219 -0.723 -17.562 1 95.69 73 ALA B N 1
ATOM 1458 C CA . ALA B 1 73 ? 1.838 -0.248 -17.578 1 95.69 73 ALA B CA 1
ATOM 1459 C C . ALA B 1 73 ? 1.008 -0.987 -18.625 1 95.69 73 ALA B C 1
ATOM 1461 O O . ALA B 1 73 ? -0.177 -1.257 -18.406 1 95.69 73 ALA B O 1
ATOM 1462 N N . GLU B 1 74 ? 1.614 -1.388 -19.766 1 96.75 74 GLU B N 1
ATOM 1463 C CA . GLU B 1 74 ? 0.908 -2.051 -20.859 1 96.75 74 GLU B CA 1
ATOM 1464 C C . GLU B 1 74 ? 0.462 -3.453 -20.453 1 96.75 74 GLU B C 1
ATOM 1466 O O . GLU B 1 74 ? -0.366 -4.066 -21.141 1 96.75 74 GLU B O 1
ATOM 1471 N N . ARG B 1 75 ? 0.958 -3.936 -19.359 1 96.94 75 ARG B N 1
ATOM 1472 C CA . ARG B 1 75 ? 0.627 -5.289 -18.922 1 96.94 75 ARG B CA 1
ATOM 1473 C C . ARG B 1 75 ? -0.252 -5.266 -17.672 1 96.94 75 ARG B C 1
ATOM 1475 O O . ARG B 1 75 ? -0.579 -6.316 -17.125 1 96.94 75 ARG B O 1
ATOM 1482 N N . HIS B 1 76 ? -0.689 -4.113 -17.203 1 96.81 76 HIS B N 1
ATOM 1483 C CA . HIS B 1 76 ? -1.453 -4.016 -15.961 1 96.81 76 HIS B CA 1
ATOM 1484 C C . HIS B 1 76 ? -2.836 -4.637 -16.125 1 96.81 76 HIS B C 1
ATOM 1486 O O . HIS B 1 76 ? -3.496 -4.949 -15.125 1 96.81 76 HIS B O 1
ATOM 1492 N N . SER B 1 77 ? -3.279 -4.879 -17.359 1 95.69 77 SER B N 1
ATOM 1493 C CA . SER B 1 77 ? -4.637 -5.367 -17.562 1 95.69 77 SER B CA 1
ATOM 1494 C C . SER B 1 77 ? -4.652 -6.867 -17.844 1 95.69 77 SER B C 1
ATOM 1496 O O . SER B 1 77 ? -5.719 -7.473 -17.969 1 95.69 77 SER B O 1
ATOM 1498 N N . VAL B 1 78 ? -3.5 -7.477 -17.984 1 95.69 78 VAL B N 1
ATOM 1499 C CA . VAL B 1 78 ? -3.455 -8.891 -18.344 1 95.69 78 VAL B CA 1
ATOM 1500 C C . VAL B 1 78 ? -3.914 -9.742 -17.172 1 95.69 78 VAL B C 1
ATOM 1502 O O . VAL B 1 78 ? -3.92 -9.273 -16.031 1 95.69 78 VAL B O 1
ATOM 1505 N N . ASN B 1 79 ? -4.309 -10.953 -17.469 1 96.06 79 ASN B N 1
ATOM 1506 C CA . ASN B 1 79 ? -4.672 -11.922 -16.438 1 96.06 79 ASN B CA 1
ATOM 1507 C C . ASN B 1 79 ? -3.439 -12.453 -15.703 1 96.06 79 ASN B C 1
ATOM 1509 O O . ASN B 1 79 ? -2.34 -12.453 -16.266 1 96.06 79 ASN B O 1
ATOM 1513 N N . VAL B 1 80 ? -3.668 -12.93 -14.484 1 96.56 80 VAL B N 1
ATOM 1514 C CA . VAL B 1 80 ? -2.582 -13.469 -13.68 1 96.56 80 VAL B CA 1
ATOM 1515 C C . VAL B 1 80 ? -1.886 -14.602 -14.438 1 96.56 80 VAL B C 1
ATOM 1517 O O . VAL B 1 80 ? -0.66 -14.727 -14.391 1 96.56 80 VAL B O 1
ATOM 1520 N N . SER B 1 81 ? -2.703 -15.406 -15.148 1 95.75 81 SER B N 1
ATOM 1521 C CA . SER B 1 81 ? -2.166 -16.547 -15.891 1 95.75 81 SER B CA 1
ATOM 1522 C C . SER B 1 81 ? -1.216 -16.094 -16.984 1 95.75 81 SER B C 1
ATOM 1524 O O . SER B 1 81 ? -0.407 -16.875 -17.484 1 95.75 81 SER B O 1
ATOM 1526 N N . GLU B 1 82 ? -1.296 -14.852 -17.406 1 97.06 82 GLU B N 1
ATOM 1527 C CA . GLU B 1 82 ? -0.472 -14.32 -18.484 1 97.06 82 GLU B CA 1
ATOM 1528 C C . GLU B 1 82 ? 0.786 -13.648 -17.953 1 97.06 82 GLU B C 1
ATOM 1530 O O . GLU B 1 82 ? 1.694 -13.312 -18.703 1 97.06 82 GLU B O 1
ATOM 1535 N N . LEU B 1 83 ? 0.837 -13.414 -16.641 1 97.19 83 LEU B N 1
ATOM 1536 C CA . LEU B 1 83 ? 2.053 -12.875 -16.047 1 97.19 83 LEU B CA 1
ATOM 1537 C C . LEU B 1 83 ? 3.176 -13.906 -16.078 1 97.19 83 LEU B C 1
ATOM 1539 O O . LEU B 1 83 ? 2.938 -15.094 -15.836 1 97.19 83 LEU B O 1
ATOM 1543 N N . THR B 1 84 ? 4.355 -13.438 -16.406 1 96.62 84 THR B N 1
ATOM 1544 C CA . THR B 1 84 ? 5.516 -14.32 -16.328 1 96.62 84 THR B CA 1
ATOM 1545 C C . THR B 1 84 ? 5.828 -14.688 -14.875 1 96.62 84 THR B C 1
ATOM 1547 O O . THR B 1 84 ? 5.348 -14.031 -13.953 1 96.62 84 THR B O 1
ATOM 1550 N N . THR B 1 85 ? 6.621 -15.734 -14.648 1 96.5 85 THR B N 1
ATOM 1551 C CA . THR B 1 85 ? 7.039 -16.141 -13.312 1 96.5 85 THR B CA 1
ATOM 1552 C C . THR B 1 85 ? 7.766 -15.008 -12.602 1 96.5 85 THR B C 1
ATOM 1554 O O . THR B 1 85 ? 7.543 -14.773 -11.406 1 96.5 85 THR B O 1
ATOM 1557 N N . ASP B 1 86 ? 8.609 -14.312 -13.352 1 97.06 86 ASP B N 1
ATOM 1558 C CA . ASP B 1 86 ? 9.344 -13.195 -12.773 1 97.06 86 ASP B CA 1
ATOM 1559 C C . ASP B 1 86 ? 8.391 -12.078 -12.352 1 97.06 86 ASP B C 1
ATOM 1561 O O . ASP B 1 86 ? 8.555 -11.477 -11.289 1 97.06 86 ASP B O 1
ATOM 1565 N N . GLU B 1 87 ? 7.426 -11.789 -13.227 1 98.19 87 GLU B N 1
ATOM 1566 C CA . GLU B 1 87 ? 6.457 -10.75 -12.898 1 98.19 87 GLU B CA 1
ATOM 1567 C C . GLU B 1 87 ? 5.66 -11.117 -11.648 1 98.19 87 GLU B C 1
ATOM 1569 O O . GLU B 1 87 ? 5.414 -10.266 -10.789 1 98.19 87 GLU B O 1
ATOM 1574 N N . LYS B 1 88 ? 5.273 -12.352 -11.516 1 97.81 88 LYS B N 1
ATOM 1575 C CA . LYS B 1 88 ? 4.543 -12.797 -10.328 1 97.81 88 LYS B CA 1
ATOM 1576 C C . LYS B 1 88 ? 5.414 -12.703 -9.078 1 97.81 88 LYS B C 1
ATOM 1578 O O . LYS B 1 88 ? 4.938 -12.305 -8.016 1 97.81 88 LYS B O 1
ATOM 1583 N N . ARG B 1 89 ? 6.645 -13.117 -9.227 1 97.94 89 ARG B N 1
ATOM 1584 C CA . ARG B 1 89 ? 7.582 -13.031 -8.117 1 97.94 89 ARG B CA 1
ATOM 1585 C C . ARG B 1 89 ? 7.719 -11.586 -7.629 1 97.94 89 ARG B C 1
ATOM 1587 O O . ARG B 1 89 ? 7.652 -11.32 -6.426 1 97.94 89 ARG B O 1
ATOM 1594 N N . GLU B 1 90 ? 7.883 -10.664 -8.562 1 98 90 GLU B N 1
ATOM 1595 C CA . GLU B 1 90 ? 8.031 -9.258 -8.203 1 98 90 GLU B CA 1
ATOM 1596 C C . GLU B 1 90 ? 6.734 -8.703 -7.621 1 98 90 GLU B C 1
ATOM 1598 O O . GLU B 1 90 ? 6.766 -7.836 -6.742 1 98 90 GLU B O 1
ATOM 1603 N N . LEU B 1 91 ? 5.602 -9.234 -8.125 1 98.5 91 LEU B N 1
ATOM 1604 C CA . LEU B 1 91 ? 4.316 -8.82 -7.574 1 98.5 91 LEU B CA 1
ATOM 1605 C C . LEU B 1 91 ? 4.191 -9.234 -6.109 1 98.5 91 LEU B C 1
ATOM 1607 O O . LEU B 1 91 ? 3.801 -8.43 -5.262 1 98.5 91 LEU B O 1
ATOM 1611 N N . ILE B 1 92 ? 4.555 -10.398 -5.77 1 98.56 92 ILE B N 1
ATOM 1612 C CA . ILE B 1 92 ? 4.5 -10.906 -4.402 1 98.56 92 ILE B CA 1
ATOM 1613 C C . ILE B 1 92 ? 5.438 -10.094 -3.514 1 98.56 92 ILE B C 1
ATOM 1615 O O . ILE B 1 92 ? 5.07 -9.703 -2.402 1 98.56 92 ILE B O 1
ATOM 1619 N N . LYS B 1 93 ? 6.605 -9.82 -3.965 1 98.06 93 LYS B N 1
ATOM 1620 C CA . LYS B 1 93 ? 7.559 -9.008 -3.211 1 98.06 93 LYS B CA 1
ATOM 1621 C C . LYS B 1 93 ? 7.008 -7.602 -2.971 1 98.06 93 LYS B C 1
ATOM 1623 O O . LYS B 1 93 ? 7.203 -7.031 -1.896 1 98.06 93 LYS B O 1
ATOM 1628 N N . ALA B 1 94 ? 6.391 -7.031 -4.02 1 98.31 94 ALA B N 1
ATOM 1629 C CA . ALA B 1 94 ? 5.785 -5.711 -3.887 1 98.31 94 ALA B CA 1
ATOM 1630 C C . ALA B 1 94 ? 4.684 -5.719 -2.83 1 98.31 94 ALA B C 1
ATOM 1632 O O . ALA B 1 94 ? 4.59 -4.797 -2.016 1 98.31 94 ALA B O 1
ATOM 1633 N N . MET B 1 95 ? 3.895 -6.766 -2.863 1 98.56 95 MET B N 1
ATOM 1634 C CA . MET B 1 95 ? 2.814 -6.879 -1.886 1 98.56 95 MET B CA 1
ATOM 1635 C C . MET B 1 95 ? 3.373 -7.004 -0.471 1 98.56 95 MET B C 1
ATOM 1637 O O . MET B 1 95 ? 2.908 -6.324 0.445 1 98.56 95 MET B O 1
ATOM 1641 N N . ASN B 1 96 ? 4.379 -7.793 -0.263 1 98.12 96 ASN B N 1
ATOM 1642 C CA . ASN B 1 96 ? 5.023 -7.898 1.042 1 98.12 96 ASN B CA 1
ATOM 1643 C C . ASN B 1 96 ? 5.648 -6.574 1.467 1 98.12 96 ASN B C 1
ATOM 1645 O O . ASN B 1 96 ? 5.598 -6.207 2.641 1 98.12 96 ASN B O 1
ATOM 1649 N N . HIS B 1 97 ? 6.254 -5.918 0.491 1 98.19 97 HIS B N 1
ATOM 1650 C CA . HIS B 1 97 ? 6.848 -4.621 0.79 1 98.19 97 HIS B CA 1
ATOM 1651 C C . HIS B 1 97 ? 5.789 -3.621 1.244 1 98.19 97 HIS B C 1
ATOM 1653 O O . HIS B 1 97 ? 6.004 -2.875 2.201 1 98.19 97 HIS B O 1
ATOM 1659 N N . PHE B 1 98 ? 4.637 -3.576 0.604 1 98.06 98 PHE B N 1
ATOM 1660 C CA . PHE B 1 98 ? 3.568 -2.67 1.01 1 98.06 98 PHE B CA 1
ATOM 1661 C C . PHE B 1 98 ? 3.059 -3.023 2.402 1 98.06 98 PHE B C 1
ATOM 1663 O O . PHE B 1 98 ? 2.666 -2.139 3.168 1 98.06 98 PHE B O 1
ATOM 1670 N N . ARG B 1 99 ? 3.025 -4.359 2.76 1 97.44 99 ARG B N 1
ATOM 1671 C CA . ARG B 1 99 ? 2.68 -4.723 4.129 1 97.44 99 ARG B CA 1
ATOM 1672 C C . ARG B 1 99 ? 3.596 -4.027 5.129 1 97.44 99 ARG B C 1
ATOM 1674 O O . ARG B 1 99 ? 3.135 -3.52 6.156 1 97.44 99 ARG B O 1
ATOM 1681 N N . THR B 1 100 ? 4.832 -3.994 4.852 1 97.31 100 THR B N 1
ATOM 1682 C CA . THR B 1 100 ? 5.809 -3.371 5.742 1 97.31 100 THR B CA 1
ATOM 1683 C C . THR B 1 100 ? 5.668 -1.853 5.719 1 97.31 100 THR B C 1
ATOM 1685 O O . THR B 1 100 ? 5.691 -1.205 6.766 1 97.31 100 THR B O 1
ATOM 1688 N N . VAL B 1 101 ? 5.512 -1.251 4.523 1 97.44 101 VAL B N 1
ATOM 1689 C CA . VAL B 1 101 ? 5.391 0.196 4.379 1 97.44 101 VAL B CA 1
ATOM 1690 C C . VAL B 1 101 ? 4.168 0.693 5.148 1 97.44 101 VAL B C 1
ATOM 1692 O O . VAL B 1 101 ? 4.246 1.693 5.867 1 97.44 101 VAL B O 1
ATOM 1695 N N . VAL B 1 102 ? 3.057 -0.03 5.039 1 97.5 102 VAL B N 1
ATOM 1696 C CA . VAL B 1 102 ? 1.828 0.373 5.719 1 97.5 102 VAL B CA 1
ATOM 1697 C C . VAL B 1 102 ? 2.027 0.313 7.23 1 97.5 102 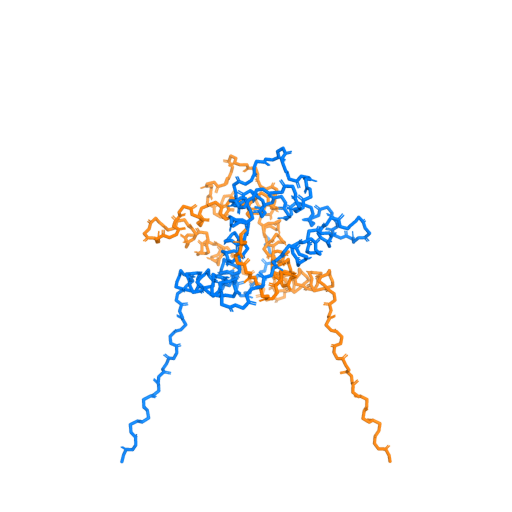VAL B C 1
ATOM 1699 O O . VAL B 1 102 ? 1.484 1.14 7.965 1 97.5 102 VAL B O 1
ATOM 1702 N N . SER B 1 103 ? 2.816 -0.585 7.684 1 95.94 103 SER B N 1
ATOM 1703 C CA . SER B 1 103 ? 3.088 -0.671 9.117 1 95.94 103 SER B CA 1
ATOM 1704 C C . SER B 1 103 ? 3.857 0.55 9.602 1 95.94 103 SER B C 1
ATOM 1706 O O . SER B 1 103 ? 3.92 0.81 10.812 1 95.94 103 SER B O 1
ATOM 1708 N N . LEU B 1 104 ? 4.512 1.313 8.711 1 96 104 LEU B N 1
ATOM 1709 C CA . LEU B 1 104 ? 5.297 2.494 9.055 1 96 104 LEU B CA 1
ATOM 1710 C C . LEU B 1 104 ? 4.449 3.758 8.961 1 96 104 LEU B C 1
ATOM 1712 O O . LEU B 1 104 ? 4.914 4.848 9.305 1 96 104 LEU B O 1
ATOM 1716 N N . PHE B 1 105 ? 3.195 3.652 8.438 1 97.88 105 PHE B N 1
ATOM 1717 C CA . PHE B 1 105 ? 2.309 4.809 8.383 1 97.88 105 PHE B CA 1
ATOM 1718 C C . PHE B 1 105 ? 2.129 5.422 9.766 1 97.88 105 PHE B C 1
ATOM 1720 O O . PHE B 1 105 ? 2.129 4.707 10.773 1 97.88 105 PHE B O 1
ATOM 1727 N N . PRO B 1 106 ? 1.932 6.777 9.758 1 96.12 106 PRO B N 1
ATOM 1728 C CA . PRO B 1 106 ? 1.528 7.344 11.047 1 96.12 106 PRO B CA 1
ATOM 1729 C C . PRO B 1 106 ? 0.313 6.641 11.648 1 96.12 106 PRO B C 1
ATOM 1731 O O . PRO B 1 106 ? -0.631 6.309 10.93 1 96.12 106 PRO B O 1
ATOM 1734 N N . ASN B 1 107 ? 0.321 6.344 12.922 1 91.06 107 ASN B N 1
ATOM 1735 C CA . ASN B 1 107 ? -0.755 5.629 13.602 1 91.06 107 ASN B CA 1
ATOM 1736 C C . ASN B 1 107 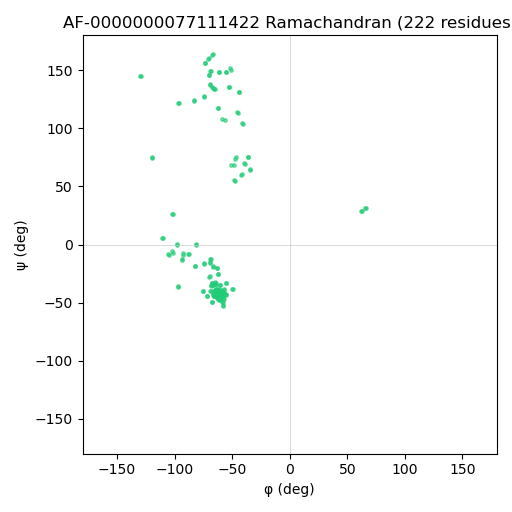? -2.035 6.457 13.648 1 91.06 107 ASN B C 1
ATOM 1738 O O . ASN B 1 107 ? -3.137 5.906 13.594 1 91.06 107 ASN B O 1
ATOM 1742 N N . ARG B 1 108 ? -1.787 7.789 13.781 1 93.12 108 ARG B N 1
ATOM 1743 C CA . ARG B 1 108 ? -2.949 8.656 13.922 1 93.12 108 ARG B CA 1
ATOM 1744 C C . ARG B 1 108 ? -3.016 9.672 12.781 1 93.12 108 ARG B C 1
ATOM 1746 O O . ARG B 1 108 ? -2.859 10.875 13.008 1 93.12 108 ARG B O 1
ATOM 1753 N N . LEU B 1 109 ? -3.393 9.133 11.68 1 96.94 109 LEU B N 1
ATOM 1754 C CA . LEU B 1 109 ? -3.547 10.031 10.539 1 96.94 109 LEU B CA 1
ATOM 1755 C C . LEU B 1 109 ? -4.676 11.023 10.789 1 96.94 109 LEU B C 1
ATOM 1757 O O . LEU B 1 109 ? -5.73 10.656 11.305 1 96.94 109 LEU B O 1
ATOM 1761 N N . ALA B 1 110 ? -4.43 12.25 10.516 1 97.62 110 ALA B N 1
ATOM 1762 C CA . ALA B 1 110 ? -5.383 13.344 10.648 1 97.62 110 ALA B CA 1
ATOM 1763 C C . ALA B 1 110 ? -5.449 14.18 9.375 1 97.62 110 ALA B C 1
ATOM 1765 O O . ALA B 1 110 ? -4.434 14.391 8.711 1 97.62 110 ALA B O 1
ATOM 1766 N N . MET B 1 111 ? -6.629 14.672 9.07 1 96.44 111 MET B N 1
ATOM 1767 C CA . MET B 1 111 ? -6.77 15.539 7.906 1 96.44 111 MET B CA 1
ATOM 1768 C C . MET B 1 111 ? -6.105 16.891 8.148 1 96.44 111 MET B C 1
ATOM 1770 O O . MET B 1 111 ? -6.023 17.344 9.289 1 96.44 111 MET B O 1
ATOM 1774 N N . PRO B 1 112 ? -5.566 17.391 7.016 1 93.06 112 PRO B N 1
ATOM 1775 C CA . PRO B 1 112 ? -4.934 18.703 7.203 1 93.06 112 PRO B CA 1
ATOM 1776 C C . PRO B 1 112 ? -5.941 19.797 7.504 1 93.06 112 PRO B C 1
ATOM 1778 O O . PRO B 1 112 ? -7.109 19.703 7.113 1 93.06 112 PRO B O 1
ATOM 1781 N N . ASN B 1 113 ? -5.441 20.844 8.328 1 81.56 113 ASN B N 1
ATOM 1782 C CA . ASN B 1 113 ? -6.258 22 8.648 1 81.56 113 ASN B CA 1
ATOM 1783 C C . ASN B 1 113 ? -6.121 23.094 7.59 1 81.56 113 ASN B C 1
ATOM 1785 O O . ASN B 1 113 ? -5.078 23.219 6.945 1 81.56 113 ASN B O 1
#

InterPro domains:
  IPR035232 Protein of unknown function DUF5347 [PF17282] (10-110)

Secondary structure (DSSP, 8-state):
-------------HHHHHHHHHHHHHHHHHHH----HHHHHHHHHHHH-TTSTTHHHHHHHHHHHHHHTT--GGGTTS-GGGS-HHHHHHHHHHHHHHHHHHHTS-TT-----/-------------HHHHHHHHHHHHHHHHHHH----HHHHHHHHHHHH-TTSTTHHHHHHHHHHHHHHTT--GGGTTS-GGGS-HHHHHHHHHHHHHHHHHHHTS-TT-----

Radius of gyration: 19.31 Å; Cα contacts (8 Å, |Δi|>4): 238; chains: 2; bounding box: 54×50×63 Å

Solvent-accessible surface area (backbone atoms only — not comparable to full-atom values): 12725 Å² total; per-residue (Å²): 133,83,81,75,70,74,76,71,77,66,77,69,51,58,68,55,46,36,54,48,50,54,51,50,12,43,45,37,20,73,74,67,62,44,73,37,61,66,50,51,40,50,41,52,48,62,33,60,32,76,83,45,93,56,22,70,60,31,42,44,46,51,50,28,47,36,50,55,22,69,44,57,78,92,54,71,80,59,55,69,90,72,49,50,63,66,49,48,37,31,39,52,49,32,53,45,44,49,54,35,53,55,69,57,48,62,90,73,60,28,34,65,130,133,81,82,76,72,73,75,71,77,65,76,66,52,57,68,55,46,36,54,49,51,54,50,49,10,43,45,36,20,74,73,67,63,44,73,36,62,66,48,52,42,51,40,53,47,62,33,61,31,76,83,44,93,55,23,70,60,30,42,44,46,51,50,30,48,36,49,55,24,68,45,56,78,91,54,71,80,59,53,68,89,70,48,50,62,65,50,47,38,32,38,51,51,31,53,45,44,48,52,35,53,55,70,56,47,63,89,73,60,27,33,64,129

Foldseek 3Di:
DPPPPPVPPPPPALVVQLVVQLVVVVCCCPPVVDDCQVVVQVQLCVLCPPPDPCNVVSLVVLCVLLVQLVNDPVCSPPHSVPDDPSSVSSSSSSVSSVVSVVVVPDPDDDDDD/DPPPPPVPPPPPALVVQLVVQLVVVVCCCPPVVDDCQVVVQVQLCVLCPPPDPCNVVSLVVLCVLLVQLVNDPVCSPPHSVPDDPSSVSSSSSSVSSVVSVVVVPDPDDDDDD